Protein AF-A0A5E6MIR6-F1 (afdb_monomer)

Organism: NCBI:txid1041766

Foldseek 3Di:
DDPPDPDDPVRVVVQVVCLLLQNHPDFHQPPPPPPDSFGWDWADPPDLLQPTDTDGPVLLVVLQVVQLVVVLVVVVVVPDPDDSVVSSVVSSVVCSQLSSVVVLCVVVVNDPPDSDRDGSVRNVVSSVVSSVVSVVVVVLVCQLADQVNQLVLVCVQPNDVLSVFKGFPDADLVVLETEMEGNDPVSVVVVQPPPCVQVSCCVSSVGRHDGYHYDD

pLDDT: mean 76.17, std 13.49, range [32.66, 91.56]

Radius of gyration: 25.02 Å; Cα contacts (8 Å, |Δi|>4): 221; chains: 1; bounding box: 55×54×73 Å

Structure (mmCIF, N/CA/C/O backbone):
data_AF-A0A5E6MIR6-F1
#
_entry.id   AF-A0A5E6MIR6-F1
#
loop_
_atom_site.group_PDB
_atom_site.id
_atom_site.type_symbol
_atom_site.label_atom_id
_atom_site.label_alt_id
_atom_site.label_comp_id
_atom_site.label_asym_id
_atom_site.label_entity_id
_atom_site.label_seq_id
_atom_site.pdbx_PDB_ins_code
_atom_site.Cartn_x
_atom_site.Cartn_y
_atom_site.Cartn_z
_atom_site.occupancy
_atom_site.B_iso_or_equiv
_atom_site.auth_seq_id
_atom_site.auth_comp_id
_atom_site.auth_asym_id
_atom_site.auth_atom_id
_atom_site.pdbx_PDB_model_num
ATOM 1 N N . MET A 1 1 ? 6.945 -39.503 -2.922 1.00 32.66 1 MET A N 1
ATOM 2 C CA . MET A 1 1 ? 6.831 -38.994 -1.536 1.00 32.66 1 MET A CA 1
ATOM 3 C C . MET A 1 1 ? 6.722 -37.474 -1.568 1.00 32.66 1 MET A C 1
ATOM 5 O O . MET A 1 1 ? 7.707 -36.819 -1.873 1.00 32.66 1 MET A O 1
ATOM 9 N N . ARG A 1 2 ? 5.530 -36.904 -1.341 1.00 35.47 2 ARG A N 1
ATOM 10 C CA . ARG A 1 2 ? 5.342 -35.448 -1.201 1.00 35.47 2 ARG A CA 1
ATOM 11 C C . ARG A 1 2 ? 5.402 -35.112 0.290 1.00 35.47 2 ARG A C 1
ATOM 13 O O . ARG A 1 2 ? 4.547 -35.584 1.033 1.00 35.47 2 ARG A O 1
ATOM 20 N N . ARG A 1 3 ? 6.410 -34.348 0.726 1.00 36.19 3 ARG A N 1
ATOM 21 C CA . ARG A 1 3 ? 6.395 -33.709 2.050 1.00 36.19 3 ARG A CA 1
ATOM 22 C C . ARG A 1 3 ? 5.283 -32.663 2.031 1.00 36.19 3 ARG A C 1
ATOM 24 O O . ARG A 1 3 ? 5.346 -31.706 1.269 1.00 36.19 3 ARG A O 1
ATOM 31 N N . LEU A 1 4 ? 4.231 -32.905 2.804 1.00 41.47 4 LEU A N 1
ATOM 32 C CA . LEU A 1 4 ? 3.285 -31.872 3.201 1.00 41.47 4 LEU A CA 1
ATOM 33 C C . LEU A 1 4 ? 3.989 -31.065 4.293 1.00 41.47 4 LEU A C 1
ATOM 35 O O . LEU A 1 4 ? 4.034 -31.498 5.442 1.00 41.47 4 LEU A O 1
ATOM 39 N N . ASP A 1 5 ? 4.612 -29.953 3.907 1.00 48.66 5 ASP A N 1
ATOM 40 C CA . ASP A 1 5 ? 5.266 -29.046 4.848 1.00 48.66 5 ASP A CA 1
ATOM 41 C C . ASP A 1 5 ? 4.205 -28.411 5.760 1.00 48.66 5 ASP A C 1
ATOM 43 O O . ASP A 1 5 ? 3.411 -27.554 5.360 1.00 48.66 5 ASP A O 1
ATOM 47 N N . PHE A 1 6 ? 4.181 -28.865 7.012 1.00 48.06 6 PHE A N 1
ATOM 48 C CA . PHE A 1 6 ? 3.472 -28.220 8.108 1.00 48.06 6 PHE A CA 1
ATOM 49 C C . PHE A 1 6 ? 4.229 -26.946 8.494 1.00 48.06 6 PHE A C 1
ATOM 51 O O . PHE A 1 6 ? 5.030 -26.943 9.422 1.00 48.06 6 PHE A O 1
ATOM 58 N N . MET A 1 7 ? 3.984 -25.853 7.772 1.00 54.16 7 MET A N 1
ATOM 59 C CA . MET A 1 7 ? 4.455 -24.535 8.201 1.00 54.16 7 MET A CA 1
ATOM 60 C C . MET A 1 7 ? 3.664 -24.080 9.431 1.00 54.16 7 MET A C 1
ATOM 62 O O . MET A 1 7 ? 2.424 -24.144 9.448 1.00 54.16 7 MET A O 1
ATOM 66 N N . SER A 1 8 ? 4.384 -23.618 10.450 1.00 69.88 8 SER A N 1
ATOM 67 C CA . SER A 1 8 ? 3.813 -23.067 11.681 1.00 69.88 8 SER A CA 1
ATOM 68 C C . SER A 1 8 ? 2.979 -21.806 11.398 1.00 69.88 8 SER A C 1
ATOM 70 O O . SER A 1 8 ? 3.137 -21.149 10.367 1.00 69.88 8 SER A O 1
ATOM 72 N N . LEU A 1 9 ? 2.064 -21.443 12.307 1.00 62.06 9 LEU A N 1
ATOM 73 C CA . LEU A 1 9 ? 1.243 -20.227 12.164 1.00 62.06 9 LEU A CA 1
ATOM 74 C C . LEU A 1 9 ? 2.107 -18.965 12.009 1.00 62.06 9 LEU A C 1
ATOM 76 O O . LEU A 1 9 ? 1.807 -18.126 11.164 1.00 62.06 9 LEU A O 1
ATOM 80 N N . HIS A 1 10 ? 3.218 -18.876 12.744 1.00 60.47 10 HIS A N 1
ATOM 81 C CA . HIS A 1 10 ? 4.159 -17.763 12.626 1.00 60.47 10 HIS A CA 1
ATOM 82 C C . HIS A 1 10 ? 4.883 -17.726 11.280 1.00 60.47 10 HIS A C 1
ATOM 84 O O . HIS A 1 10 ? 5.060 -16.647 10.722 1.00 60.47 10 HIS A O 1
ATOM 90 N N . GLU A 1 11 ? 5.257 -18.875 10.720 1.00 65.69 11 GLU A N 1
ATOM 91 C CA . GLU A 1 11 ? 5.873 -18.926 9.391 1.00 65.69 11 GLU A CA 1
ATOM 92 C C . GLU A 1 11 ? 4.882 -18.549 8.292 1.00 65.69 11 GLU A C 1
ATOM 94 O O . GLU A 1 11 ? 5.254 -17.846 7.358 1.00 65.69 11 GLU A O 1
ATOM 99 N N . LYS A 1 12 ? 3.608 -18.935 8.428 1.00 68.12 12 LYS A N 1
ATOM 100 C CA . LYS A 1 12 ? 2.546 -18.510 7.506 1.00 68.12 12 LYS A CA 1
ATOM 101 C C . LYS A 1 12 ? 2.309 -17.005 7.581 1.00 68.12 12 LYS A C 1
ATOM 103 O O . LYS A 1 12 ? 2.187 -16.356 6.548 1.00 68.12 12 LYS A O 1
ATOM 108 N N . GLU A 1 13 ? 2.276 -16.426 8.779 1.00 64.62 13 GLU A N 1
ATOM 109 C CA . GLU A 1 13 ? 2.143 -14.974 8.948 1.00 64.62 13 GLU A CA 1
ATOM 110 C C . GLU A 1 13 ? 3.360 -14.213 8.412 1.00 64.62 13 GLU A C 1
ATOM 112 O O . GLU A 1 13 ? 3.207 -13.184 7.745 1.00 64.62 13 GLU A O 1
ATOM 117 N N . ALA A 1 14 ? 4.564 -14.730 8.660 1.00 62.72 14 ALA A N 1
ATOM 118 C CA . ALA A 1 14 ? 5.799 -14.183 8.121 1.00 62.72 14 ALA A CA 1
ATOM 119 C C . ALA A 1 14 ? 5.795 -14.254 6.591 1.00 62.72 14 ALA A C 1
ATOM 121 O O . ALA A 1 14 ? 6.065 -13.252 5.937 1.00 62.72 14 ALA A O 1
ATOM 122 N N . GLU A 1 15 ? 5.409 -15.386 6.002 1.00 66.50 15 GLU A N 1
ATOM 123 C CA . GLU A 1 15 ? 5.305 -15.553 4.554 1.00 66.50 15 GLU A CA 1
ATOM 124 C C . GLU A 1 15 ? 4.272 -14.601 3.944 1.00 66.50 15 GLU A C 1
ATOM 126 O O . GLU A 1 15 ? 4.569 -13.948 2.947 1.00 66.50 15 GLU A O 1
ATOM 131 N N . VAL A 1 16 ? 3.093 -14.450 4.557 1.00 67.31 16 VAL A N 1
ATOM 132 C CA . VAL A 1 16 ? 2.071 -13.479 4.130 1.00 67.31 16 VAL A CA 1
ATOM 133 C C . VAL A 1 16 ? 2.615 -12.051 4.188 1.00 67.31 16 VAL A C 1
ATOM 135 O O . VAL A 1 16 ? 2.356 -11.263 3.280 1.00 67.31 16 VAL A O 1
ATOM 138 N N . THR A 1 17 ? 3.409 -11.729 5.209 1.00 65.25 17 THR A N 1
ATOM 139 C CA . THR A 1 17 ? 4.046 -10.416 5.365 1.00 65.25 17 THR A CA 1
ATOM 140 C C . THR A 1 17 ? 5.143 -10.206 4.318 1.00 65.25 17 THR A C 1
ATOM 142 O O . THR A 1 17 ? 5.145 -9.210 3.607 1.00 65.25 17 THR A O 1
ATOM 145 N N . PHE A 1 18 ? 6.051 -11.159 4.118 1.00 65.31 18 PHE A N 1
ATOM 146 C CA . PHE A 1 18 ? 7.067 -11.064 3.067 1.00 65.31 18 PHE A CA 1
ATOM 147 C C . PHE A 1 18 ? 6.440 -11.007 1.675 1.00 65.31 18 PHE A C 1
ATOM 149 O O . PHE A 1 18 ? 6.924 -10.288 0.802 1.00 65.31 18 PHE A O 1
ATOM 156 N N . ARG A 1 19 ? 5.331 -11.718 1.472 1.00 64.50 19 ARG A N 1
ATOM 157 C CA . ARG A 1 19 ? 4.535 -11.667 0.253 1.00 64.50 19 ARG A CA 1
ATOM 158 C C . ARG A 1 19 ? 3.941 -10.269 0.068 1.00 64.50 19 ARG A C 1
ATOM 160 O O . ARG A 1 19 ? 4.244 -9.635 -0.936 1.00 64.50 19 ARG A O 1
ATOM 167 N N . SER A 1 20 ? 3.207 -9.725 1.035 1.00 62.38 20 SER A N 1
ATOM 168 C CA . SER A 1 20 ? 2.633 -8.372 0.930 1.00 62.38 20 SER A CA 1
ATOM 169 C C . SER A 1 20 ? 3.691 -7.280 0.695 1.00 62.38 20 SER A C 1
ATOM 171 O O . SER A 1 20 ? 3.408 -6.270 0.053 1.00 62.38 20 SER A O 1
ATOM 173 N N . LEU A 1 21 ? 4.932 -7.513 1.133 1.00 62.25 21 LEU A N 1
ATOM 174 C CA . LEU A 1 21 ? 6.080 -6.627 0.922 1.00 62.25 21 LEU A CA 1
ATOM 175 C C . LEU A 1 21 ? 6.843 -6.849 -0.386 1.00 62.25 21 LEU A C 1
ATOM 177 O O . LEU A 1 21 ? 7.767 -6.099 -0.696 1.00 62.25 21 LEU A O 1
ATOM 181 N N . GLY A 1 22 ? 6.481 -7.849 -1.182 1.00 59.78 22 GLY A N 1
ATOM 182 C CA . GLY A 1 22 ? 7.182 -8.153 -2.426 1.00 59.78 22 GLY A CA 1
ATOM 183 C C . GLY A 1 22 ? 8.502 -8.906 -2.277 1.00 59.78 22 GLY A C 1
ATOM 184 O O . GLY A 1 22 ? 9.248 -9.020 -3.244 1.00 59.78 22 GLY A O 1
ATOM 185 N N . LEU A 1 23 ? 8.784 -9.417 -1.080 1.00 63.78 23 LEU A N 1
ATOM 186 C CA . LEU A 1 23 ? 10.022 -10.100 -0.698 1.00 63.78 23 LEU A CA 1
ATOM 187 C C . LEU A 1 23 ? 9.893 -11.635 -0.719 1.00 63.78 23 LEU A C 1
ATOM 189 O O . LEU A 1 23 ? 10.874 -12.345 -0.511 1.00 63.78 23 LEU A O 1
ATOM 193 N N . GLY A 1 24 ? 8.689 -12.163 -0.954 1.00 56.94 24 GLY A N 1
ATOM 194 C CA . GLY A 1 24 ? 8.429 -13.602 -1.014 1.00 56.94 24 GLY A CA 1
ATOM 195 C C . GLY A 1 24 ? 8.942 -14.277 -2.295 1.00 56.94 24 GLY A C 1
ATOM 196 O O . GLY A 1 24 ? 9.012 -13.669 -3.363 1.00 56.94 24 GLY A O 1
ATOM 197 N N . LYS A 1 25 ? 9.252 -15.579 -2.206 1.00 48.72 25 LYS A N 1
ATOM 198 C CA . LYS A 1 25 ? 9.668 -16.416 -3.353 1.00 48.72 25 LYS A CA 1
ATOM 199 C C . LYS A 1 25 ? 8.513 -16.780 -4.305 1.00 48.72 25 LYS A C 1
ATOM 201 O O . LYS A 1 25 ? 8.767 -17.163 -5.443 1.00 48.72 25 LYS A O 1
ATOM 206 N N . ALA A 1 26 ? 7.260 -16.662 -3.860 1.00 46.03 26 ALA A N 1
ATOM 207 C CA . ALA A 1 26 ? 6.069 -17.057 -4.614 1.00 46.03 26 ALA A CA 1
ATOM 208 C C . ALA A 1 26 ? 5.598 -15.975 -5.611 1.00 46.03 26 ALA A C 1
ATOM 210 O O . ALA A 1 26 ? 5.776 -14.783 -5.347 1.00 46.03 26 ALA A O 1
ATOM 211 N N . PRO A 1 27 ? 4.931 -16.352 -6.726 1.00 49.06 27 PRO A N 1
ATOM 212 C CA . PRO A 1 27 ? 4.296 -15.390 -7.616 1.00 49.06 27 PRO A CA 1
ATOM 213 C C . PRO A 1 27 ? 3.259 -14.591 -6.830 1.00 49.06 27 PRO A C 1
ATOM 215 O O . PRO A 1 27 ? 2.335 -15.123 -6.201 1.00 49.06 27 PRO A O 1
ATOM 218 N N . LEU A 1 28 ? 3.464 -13.287 -6.828 1.00 50.31 28 LEU A N 1
ATOM 219 C CA . LEU A 1 28 ? 2.660 -12.354 -6.079 1.00 50.31 28 LEU A CA 1
ATOM 220 C C . LEU A 1 28 ? 1.451 -11.938 -6.900 1.00 50.31 28 LEU A C 1
ATOM 222 O O . LEU A 1 28 ? 1.575 -11.523 -8.048 1.00 50.31 28 LEU A O 1
ATOM 226 N N . ARG A 1 29 ? 0.270 -12.111 -6.310 1.00 51.69 29 ARG A N 1
ATOM 227 C CA . ARG A 1 29 ? -0.947 -11.458 -6.779 1.00 51.69 29 ARG A CA 1
ATOM 228 C C . ARG A 1 29 ? -0.979 -10.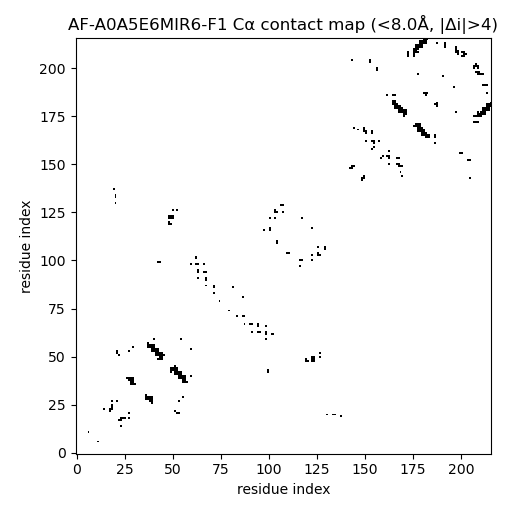104 -6.080 1.00 51.69 29 ARG A C 1
ATOM 230 O O . ARG A 1 29 ? -0.746 -10.039 -4.875 1.00 51.69 29 ARG A O 1
ATOM 237 N N . LEU A 1 30 ? -1.165 -9.033 -6.842 1.00 53.34 30 LEU A N 1
ATOM 238 C CA . LEU A 1 30 ? -1.356 -7.705 -6.272 1.00 53.34 30 LEU A CA 1
ATOM 239 C C . LEU A 1 30 ? -2.785 -7.655 -5.724 1.00 53.34 30 LEU A C 1
ATOM 241 O O . LEU A 1 30 ? -3.732 -7.446 -6.472 1.00 53.34 30 LEU A O 1
ATOM 245 N N . ASP A 1 31 ? -2.942 -7.900 -4.423 1.00 47.50 31 ASP A N 1
ATOM 246 C CA . ASP A 1 31 ? -4.259 -7.938 -3.764 1.00 47.50 31 ASP A CA 1
ATOM 247 C C . ASP A 1 31 ? -4.917 -6.543 -3.645 1.00 47.50 31 ASP A C 1
ATOM 249 O O . ASP A 1 31 ? -6.090 -6.429 -3.285 1.00 47.50 31 ASP A O 1
ATOM 253 N N . ASP A 1 32 ? -4.177 -5.474 -3.961 1.00 46.34 32 ASP A N 1
ATOM 254 C CA . ASP A 1 32 ? -4.599 -4.084 -3.752 1.00 46.34 32 ASP A CA 1
ATOM 255 C C . ASP A 1 32 ? -5.461 -3.484 -4.868 1.00 46.34 32 ASP A C 1
ATOM 257 O O . ASP A 1 32 ? -6.132 -2.475 -4.646 1.00 46.34 32 ASP A O 1
ATOM 261 N N . GLU A 1 33 ? -5.534 -4.109 -6.042 1.00 45.16 33 GLU A N 1
ATOM 262 C CA . GLU A 1 33 ? -6.400 -3.636 -7.120 1.00 45.16 33 GLU A CA 1
ATOM 263 C C . GLU A 1 33 ? -7.647 -4.515 -7.206 1.00 45.16 33 GLU A C 1
ATOM 265 O O . GLU A 1 33 ? -7.724 -5.475 -7.970 1.00 45.16 33 GLU A O 1
ATOM 270 N N . ARG A 1 34 ? -8.671 -4.152 -6.420 1.00 41.81 34 ARG A N 1
ATOM 271 C CA . ARG A 1 34 ? -9.999 -4.803 -6.321 1.00 41.81 34 ARG A CA 1
ATOM 272 C C . ARG A 1 34 ? -10.791 -4.942 -7.640 1.00 41.81 34 ARG A C 1
ATOM 274 O O . ARG A 1 34 ? -11.991 -5.200 -7.600 1.00 41.81 34 ARG A O 1
ATOM 281 N N . ARG A 1 35 ? -10.174 -4.778 -8.811 1.00 42.25 35 ARG A N 1
ATOM 282 C CA . ARG A 1 35 ? -10.804 -5.029 -10.114 1.00 42.25 35 ARG A CA 1
ATOM 283 C C . ARG A 1 35 ? -10.003 -5.925 -11.055 1.00 42.25 35 ARG A C 1
ATOM 285 O O . ARG A 1 35 ? -10.592 -6.401 -12.016 1.00 42.25 35 ARG A O 1
ATOM 292 N N . HIS A 1 36 ? -8.726 -6.204 -10.795 1.00 43.12 36 HIS A N 1
ATOM 293 C CA . HIS A 1 36 ? -7.910 -6.989 -11.720 1.00 43.12 36 HIS A CA 1
ATOM 294 C C . HIS A 1 36 ? -7.014 -7.928 -10.914 1.00 43.12 36 HIS A C 1
ATOM 296 O O . HIS A 1 36 ? -6.096 -7.494 -10.229 1.00 43.12 36 HIS A O 1
ATOM 302 N N . GLN A 1 37 ? -7.285 -9.235 -10.992 1.00 52.50 37 GLN A N 1
ATOM 303 C CA . GLN A 1 37 ? -6.337 -10.271 -10.575 1.00 52.50 37 GLN A CA 1
ATOM 304 C C . GL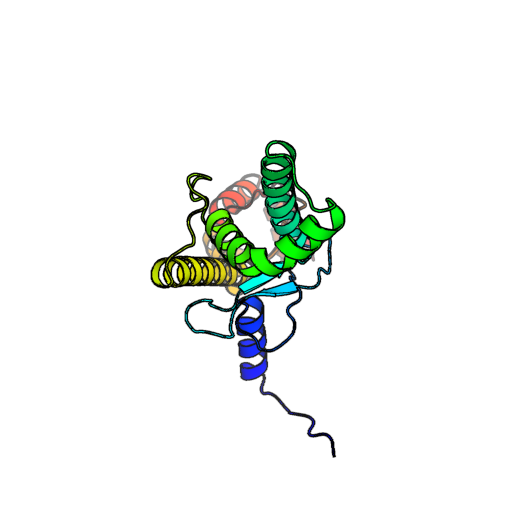N A 1 37 ? -5.152 -10.256 -11.543 1.00 52.50 37 GLN A C 1
ATOM 306 O O . GLN A 1 37 ? -5.017 -11.110 -12.420 1.00 52.50 37 GLN A O 1
ATOM 311 N N . GLU A 1 38 ? -4.328 -9.225 -11.447 1.00 56.12 38 GLU A N 1
ATOM 312 C CA . GLU A 1 38 ? -3.252 -9.019 -12.387 1.00 56.12 38 GLU A CA 1
ATOM 313 C C . GLU A 1 38 ? -2.060 -9.906 -12.026 1.00 56.12 38 GLU A C 1
ATOM 315 O O . GLU A 1 38 ? -1.655 -10.011 -10.863 1.00 56.12 38 GLU A O 1
ATOM 320 N N . LYS A 1 39 ? -1.486 -10.578 -13.029 1.00 64.94 39 LYS A N 1
ATOM 321 C CA . LYS A 1 39 ? -0.227 -11.304 -12.842 1.00 64.94 39 LYS A CA 1
ATOM 322 C C . LYS A 1 39 ? 0.878 -10.268 -12.627 1.00 64.94 39 LYS A C 1
ATOM 324 O O . LYS A 1 39 ? 1.087 -9.422 -13.493 1.00 64.94 39 LYS A O 1
ATOM 329 N N . ALA A 1 40 ? 1.583 -10.336 -11.500 1.00 70.38 40 ALA A N 1
ATOM 330 C CA . ALA A 1 40 ? 2.757 -9.501 -11.288 1.00 70.38 40 ALA A CA 1
ATOM 331 C C . ALA A 1 40 ? 3.941 -10.009 -12.126 1.00 70.38 40 ALA A C 1
ATOM 333 O O . ALA A 1 40 ? 4.185 -11.215 -12.218 1.00 70.38 40 ALA A O 1
ATOM 334 N N . VAL A 1 41 ? 4.690 -9.078 -12.707 1.00 76.06 41 VAL A N 1
ATOM 335 C CA . VAL A 1 41 ? 5.986 -9.300 -13.347 1.00 76.06 41 VAL A CA 1
ATOM 336 C C . VAL A 1 41 ? 7.072 -9.005 -12.316 1.00 76.06 41 VAL A C 1
ATOM 338 O O . VAL A 1 41 ? 7.038 -7.967 -11.653 1.00 76.06 41 VAL A O 1
ATOM 341 N N . ALA A 1 42 ? 8.022 -9.928 -12.167 1.00 78.44 42 ALA A N 1
ATOM 342 C CA . ALA A 1 42 ? 9.231 -9.702 -11.386 1.00 78.44 42 ALA A CA 1
ATOM 343 C C . ALA A 1 42 ? 10.316 -9.116 -12.290 1.00 78.44 42 ALA A C 1
ATOM 345 O O . ALA A 1 42 ? 10.598 -9.676 -13.347 1.00 78.44 42 ALA A O 1
ATOM 346 N N . LEU A 1 43 ? 10.909 -8.003 -11.867 1.00 79.31 43 LEU A N 1
ATOM 347 C CA . LEU A 1 43 ? 12.044 -7.376 -12.539 1.00 79.31 43 LEU A CA 1
ATOM 348 C C . LEU A 1 43 ? 13.219 -7.311 -11.563 1.00 79.31 43 LEU A C 1
ATOM 350 O O . LEU A 1 43 ? 13.023 -7.030 -10.379 1.00 79.31 43 LEU A O 1
ATOM 354 N N . GLY A 1 44 ? 14.431 -7.549 -12.061 1.00 79.69 44 GLY A N 1
ATOM 355 C CA . GLY A 1 44 ? 15.634 -7.584 -11.231 1.00 79.69 44 GLY A CA 1
ATOM 356 C C . GLY A 1 44 ? 15.684 -8.784 -10.276 1.00 79.69 44 GLY A C 1
ATOM 357 O O . GLY A 1 44 ? 14.893 -9.723 -10.356 1.00 79.69 44 GLY A O 1
ATOM 358 N N . GLY A 1 45 ? 16.638 -8.746 -9.351 1.00 76.00 45 GL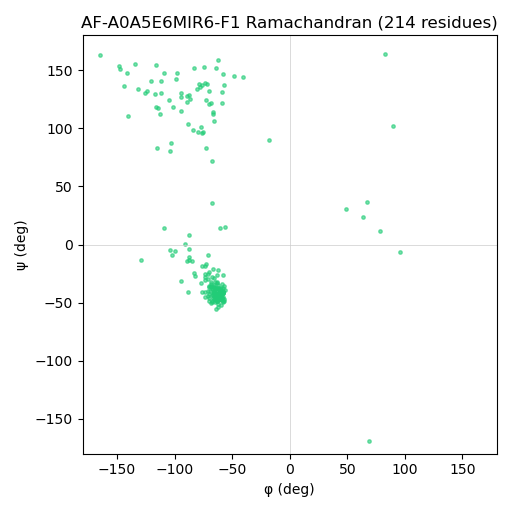Y A N 1
ATOM 359 C CA . GLY A 1 45 ? 16.924 -9.802 -8.380 1.00 76.00 45 GLY A CA 1
ATOM 360 C C . GLY A 1 45 ? 18.031 -10.767 -8.802 1.00 76.00 45 GLY A C 1
ATOM 361 O O . GLY A 1 45 ? 18.436 -11.592 -7.990 1.00 76.00 45 GLY A O 1
ATOM 362 N N . GLU A 1 46 ? 18.528 -10.657 -10.034 1.00 75.50 46 GLU A N 1
ATOM 363 C CA . GLU A 1 46 ? 19.669 -11.437 -10.535 1.00 75.50 46 GLU A CA 1
ATOM 364 C C . GLU A 1 46 ? 21.003 -10.887 -10.013 1.00 75.50 46 GLU A C 1
ATOM 366 O O . GLU A 1 46 ? 21.933 -11.644 -9.751 1.00 75.50 46 GLU A O 1
ATOM 371 N N . THR A 1 47 ? 21.084 -9.568 -9.815 1.00 75.88 47 THR A N 1
ATOM 372 C CA . THR A 1 47 ? 22.277 -8.872 -9.321 1.00 75.88 47 THR A CA 1
ATOM 373 C C . THR A 1 47 ? 21.914 -7.873 -8.225 1.00 75.88 47 THR A C 1
ATOM 375 O O . THR A 1 47 ? 20.792 -7.368 -8.163 1.00 75.88 47 THR A O 1
ATOM 378 N N . ALA A 1 48 ? 22.877 -7.552 -7.355 1.00 73.31 48 ALA A N 1
ATOM 379 C CA . ALA A 1 48 ? 22.684 -6.583 -6.270 1.00 73.31 48 ALA A CA 1
ATOM 380 C C . ALA A 1 48 ? 22.367 -5.159 -6.774 1.00 73.31 48 ALA A C 1
ATOM 382 O O . ALA A 1 48 ? 21.776 -4.362 -6.048 1.00 73.31 48 ALA A O 1
ATOM 383 N N . GLU A 1 49 ? 22.736 -4.846 -8.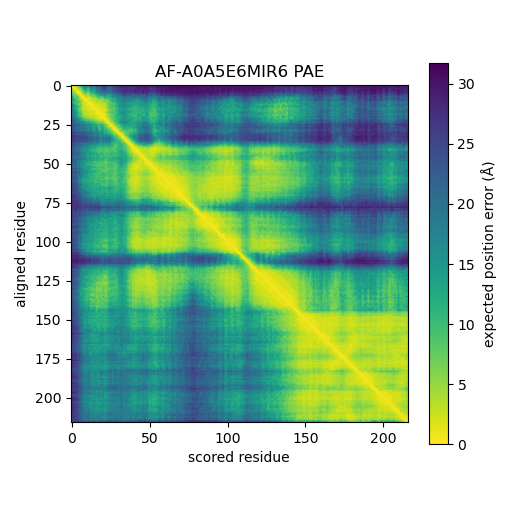019 1.00 78.25 49 GLU A N 1
ATOM 384 C CA . GLU A 1 49 ? 22.486 -3.549 -8.654 1.00 78.25 49 GLU A CA 1
ATOM 385 C C . GLU A 1 49 ? 21.022 -3.341 -9.051 1.00 78.25 49 GLU A C 1
ATOM 387 O O . GLU A 1 49 ? 20.541 -2.207 -9.086 1.00 78.25 49 GLU A O 1
ATOM 392 N N . PHE A 1 50 ? 20.303 -4.430 -9.329 1.00 80.25 50 PHE A N 1
ATOM 393 C CA . PHE A 1 50 ? 18.884 -4.415 -9.665 1.00 80.25 50 PHE A CA 1
ATOM 394 C C . PHE A 1 50 ? 18.103 -5.154 -8.577 1.00 80.25 50 PHE A C 1
ATOM 396 O O . PHE A 1 50 ? 17.812 -6.340 -8.741 1.00 80.25 50 PHE A O 1
ATOM 403 N N . PRO A 1 51 ? 17.757 -4.493 -7.458 1.00 81.00 51 PRO A N 1
ATOM 404 C CA . PRO A 1 51 ? 16.856 -5.066 -6.467 1.00 81.00 51 PRO A CA 1
ATOM 405 C C . PRO A 1 51 ? 15.591 -5.658 -7.098 1.00 81.00 51 PRO A C 1
ATOM 407 O O . PRO A 1 51 ? 15.063 -5.147 -8.080 1.00 81.00 51 PRO A O 1
ATOM 410 N N . ARG A 1 52 ? 15.079 -6.750 -6.530 1.00 81.25 52 ARG A N 1
ATOM 411 C CA . ARG A 1 52 ? 13.873 -7.387 -7.064 1.00 81.25 52 ARG A CA 1
ATOM 412 C C . ARG A 1 52 ? 12.652 -6.506 -6.811 1.00 81.25 52 ARG A C 1
ATOM 414 O O . ARG A 1 52 ? 12.301 -6.257 -5.661 1.00 81.25 52 ARG A O 1
ATOM 421 N N . ILE A 1 53 ? 11.963 -6.107 -7.874 1.00 78.69 53 ILE A N 1
ATOM 422 C CA . ILE A 1 53 ? 10.686 -5.391 -7.803 1.00 78.69 53 ILE A CA 1
ATOM 423 C C . ILE A 1 53 ? 9.568 -6.219 -8.424 1.00 78.69 53 ILE A C 1
ATOM 425 O O . ILE A 1 53 ? 9.795 -7.066 -9.289 1.00 78.69 53 ILE A O 1
ATOM 429 N N . LEU A 1 54 ? 8.344 -5.958 -7.975 1.00 76.62 54 LEU A N 1
ATOM 430 C CA . LEU A 1 54 ? 7.140 -6.582 -8.503 1.00 76.62 54 LEU A CA 1
ATOM 431 C C . LEU A 1 54 ? 6.180 -5.503 -8.960 1.00 76.62 54 LEU A C 1
ATOM 433 O O . LEU A 1 54 ? 5.917 -4.545 -8.233 1.00 76.62 54 LEU A O 1
ATOM 437 N N . ILE A 1 55 ? 5.660 -5.675 -10.166 1.00 77.25 55 ILE A N 1
ATOM 438 C CA . ILE A 1 55 ? 4.783 -4.703 -10.803 1.00 77.25 55 ILE A CA 1
ATOM 439 C C . ILE A 1 55 ? 3.670 -5.413 -11.570 1.00 77.25 55 ILE A C 1
ATOM 441 O O . ILE A 1 55 ? 3.873 -6.503 -12.097 1.00 77.25 55 ILE A O 1
ATOM 445 N N . GLY A 1 56 ? 2.490 -4.801 -11.630 1.00 77.94 56 GLY A N 1
ATOM 446 C CA . GLY A 1 56 ? 1.386 -5.274 -12.460 1.00 77.94 56 GLY A CA 1
ATOM 447 C C . GLY A 1 56 ? 1.788 -5.364 -13.932 1.00 77.94 56 GLY A C 1
ATOM 448 O O . GLY A 1 56 ? 2.480 -4.478 -14.443 1.00 77.94 56 GLY A O 1
ATOM 449 N N . ARG A 1 57 ? 1.388 -6.440 -14.618 1.00 79.56 57 ARG A N 1
ATOM 450 C CA . ARG A 1 57 ? 1.777 -6.682 -16.013 1.00 79.56 57 ARG A CA 1
ATOM 451 C C . ARG A 1 57 ? 1.364 -5.551 -16.958 1.00 79.56 57 ARG A C 1
ATOM 453 O O . ARG A 1 57 ? 2.198 -5.112 -17.735 1.00 79.56 57 ARG A O 1
ATOM 460 N N . SER A 1 58 ? 0.142 -5.043 -16.866 1.00 81.25 58 SER A N 1
ATOM 461 C CA . SER A 1 58 ? -0.365 -3.954 -17.712 1.00 81.25 58 SER A CA 1
ATOM 462 C C . SER A 1 58 ? 0.386 -2.663 -17.432 1.00 81.25 58 SER A C 1
ATOM 464 O O . SER A 1 58 ? 0.685 -1.914 -18.355 1.00 81.25 58 SER A O 1
ATOM 466 N N . ARG A 1 59 ? 0.751 -2.399 -16.169 1.00 81.25 59 ARG A N 1
ATOM 467 C CA . ARG A 1 59 ? 1.583 -1.235 -15.833 1.00 81.25 59 ARG A CA 1
ATOM 468 C C . ARG A 1 59 ? 2.984 -1.364 -16.430 1.00 81.25 59 ARG A C 1
ATOM 470 O O . ARG A 1 59 ? 3.508 -0.380 -16.944 1.00 81.25 59 ARG A O 1
ATOM 477 N N . TYR A 1 60 ? 3.576 -2.555 -16.371 1.00 84.25 60 TYR A N 1
ATOM 478 C CA . TYR A 1 60 ? 4.863 -2.836 -17.002 1.00 84.25 60 TYR A CA 1
ATOM 479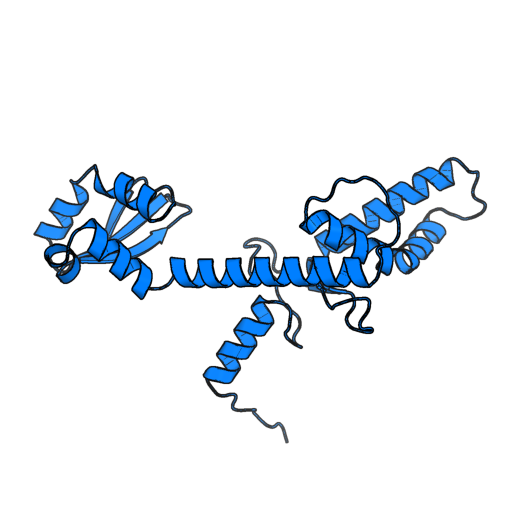 C C . TYR A 1 60 ? 4.802 -2.682 -18.527 1.00 84.25 60 TYR A C 1
ATOM 481 O O . TYR A 1 60 ? 5.608 -1.943 -19.087 1.00 84.25 60 TYR A O 1
ATOM 489 N N . GLU A 1 61 ? 3.829 -3.320 -19.181 1.00 85.81 61 GLU A N 1
ATOM 490 C CA . GLU A 1 61 ? 3.631 -3.252 -20.634 1.00 85.81 61 GLU A CA 1
ATOM 491 C C . GLU A 1 61 ? 3.385 -1.809 -21.087 1.00 85.81 61 GLU A C 1
ATOM 493 O O . GLU A 1 61 ? 4.047 -1.348 -22.010 1.00 85.81 61 GLU A O 1
ATOM 498 N N . LYS A 1 62 ? 2.561 -1.043 -20.360 1.00 87.62 62 LYS A N 1
ATOM 499 C CA . LYS A 1 62 ? 2.323 0.377 -20.644 1.00 87.62 62 LYS A CA 1
ATOM 500 C C . LYS A 1 62 ? 3.608 1.210 -20.627 1.00 87.62 62 LYS A C 1
ATOM 502 O O . LYS A 1 62 ? 3.848 1.979 -21.550 1.00 87.62 62 LYS A O 1
ATOM 507 N N . ILE A 1 63 ? 4.440 1.063 -19.593 1.00 86.19 63 ILE A N 1
ATOM 508 C CA . ILE A 1 63 ? 5.712 1.803 -19.490 1.00 86.19 63 ILE A CA 1
ATOM 509 C C . ILE A 1 63 ? 6.658 1.398 -20.623 1.00 86.19 63 ILE A C 1
ATOM 511 O O . ILE A 1 63 ? 7.313 2.246 -21.224 1.00 86.19 63 ILE A O 1
ATOM 515 N N . LEU A 1 64 ? 6.725 0.103 -20.924 1.00 85.56 64 LEU A N 1
ATOM 516 C CA . LEU A 1 64 ? 7.588 -0.423 -21.971 1.00 85.56 64 LEU A CA 1
ATOM 517 C C . LEU A 1 64 ? 7.167 0.085 -23.354 1.00 85.56 64 LEU A C 1
ATOM 519 O O . LEU A 1 64 ? 8.016 0.524 -24.126 1.00 85.56 64 LEU A O 1
ATOM 523 N N . ASP A 1 65 ? 5.869 0.091 -23.642 1.00 87.25 65 ASP A N 1
ATOM 524 C CA . ASP A 1 65 ? 5.325 0.579 -24.906 1.00 87.25 65 ASP A CA 1
ATOM 525 C C . ASP A 1 65 ? 5.487 2.104 -25.042 1.00 87.25 65 ASP A C 1
ATOM 527 O O . ASP A 1 65 ? 5.806 2.585 -26.128 1.00 87.25 65 ASP A O 1
ATOM 531 N N . GLU A 1 66 ? 5.371 2.876 -23.955 1.00 87.62 66 GLU A N 1
ATOM 532 C CA . GLU A 1 66 ? 5.695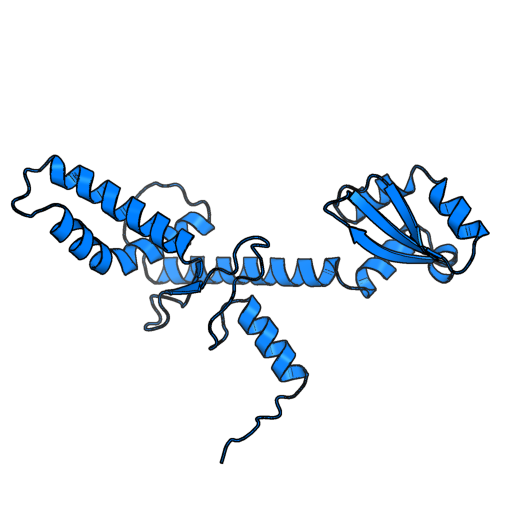 4.313 -23.938 1.00 87.62 66 GLU A CA 1
ATOM 533 C C . GLU A 1 66 ? 7.178 4.569 -24.287 1.00 87.62 66 GLU A C 1
ATOM 535 O O . GLU A 1 66 ? 7.489 5.432 -25.119 1.00 87.62 66 GLU A O 1
ATOM 540 N N . LEU A 1 67 ? 8.103 3.786 -23.717 1.00 85.56 67 LEU A N 1
ATOM 541 C CA . LEU A 1 67 ? 9.538 3.881 -24.020 1.00 85.56 67 LEU A CA 1
ATOM 542 C C . LEU A 1 67 ? 9.842 3.489 -25.474 1.00 85.56 67 LEU A C 1
ATOM 544 O O . LEU A 1 67 ? 10.575 4.194 -26.166 1.00 85.56 67 LEU A O 1
ATOM 548 N N . ILE A 1 68 ? 9.247 2.401 -25.967 1.00 85.69 68 ILE A N 1
ATOM 549 C CA . ILE A 1 68 ? 9.420 1.960 -27.357 1.00 85.69 68 ILE A CA 1
ATOM 550 C C . ILE A 1 68 ? 8.858 3.011 -28.318 1.00 85.69 68 ILE A C 1
ATOM 552 O O . ILE A 1 68 ? 9.555 3.419 -29.240 1.00 85.69 68 ILE A O 1
ATOM 556 N N . THR A 1 69 ? 7.640 3.502 -28.081 1.00 85.88 69 THR A N 1
ATOM 557 C CA . THR A 1 69 ? 6.974 4.482 -28.955 1.00 85.88 69 THR A CA 1
ATOM 558 C C . THR A 1 69 ? 7.742 5.799 -29.007 1.00 85.88 69 THR A C 1
ATOM 560 O O . THR A 1 69 ? 7.937 6.361 -30.084 1.00 85.88 69 THR A O 1
ATOM 563 N N . SER A 1 70 ? 8.208 6.299 -27.858 1.00 83.75 70 SER A N 1
ATOM 564 C CA . SER A 1 70 ? 9.022 7.519 -27.819 1.00 83.75 70 SER A CA 1
ATOM 565 C C . SER A 1 70 ? 10.323 7.352 -28.605 1.00 83.75 70 SER A C 1
ATOM 567 O O . SER A 1 70 ? 10.697 8.251 -29.360 1.00 83.75 70 SER A O 1
ATOM 569 N N . ARG A 1 71 ? 10.969 6.181 -28.523 1.00 82.69 71 ARG A N 1
ATOM 570 C CA . ARG A 1 71 ? 12.182 5.908 -29.294 1.00 82.69 71 ARG A CA 1
ATOM 571 C C . ARG A 1 71 ? 11.918 5.726 -30.785 1.00 82.69 71 ARG A C 1
ATOM 573 O O . ARG A 1 71 ? 12.662 6.283 -31.590 1.00 82.69 71 ARG A O 1
ATOM 580 N N . LEU A 1 72 ? 10.880 4.980 -31.157 1.00 82.19 72 LEU A N 1
ATOM 581 C CA . LEU A 1 72 ? 10.490 4.784 -32.554 1.00 82.19 72 LEU A CA 1
ATOM 582 C C . LEU A 1 72 ? 10.208 6.127 -33.229 1.00 82.19 72 LEU A C 1
ATOM 584 O O . LEU A 1 72 ? 10.710 6.354 -34.322 1.00 82.19 72 LEU A O 1
ATOM 588 N N . ARG A 1 73 ? 9.536 7.063 -32.543 1.00 82.69 73 ARG A N 1
ATOM 589 C CA . ARG A 1 73 ? 9.325 8.433 -33.048 1.00 82.69 73 ARG A CA 1
ATOM 590 C C . ARG A 1 73 ? 10.631 9.172 -33.350 1.00 82.69 73 ARG A C 1
ATOM 592 O O . ARG A 1 73 ? 10.691 9.907 -34.335 1.00 82.69 73 ARG A O 1
ATOM 599 N N . CYS A 1 74 ? 11.672 8.986 -32.536 1.00 76.56 74 CYS A N 1
ATOM 600 C CA . CYS A 1 74 ? 12.992 9.554 -32.821 1.00 76.56 74 CYS A CA 1
ATOM 601 C C . CYS A 1 74 ? 13.628 8.906 -34.061 1.00 76.56 74 CYS A C 1
ATOM 603 O O . CYS A 1 74 ? 14.101 9.623 -34.934 1.00 76.56 74 CYS A O 1
ATOM 605 N N . PHE A 1 75 ? 13.554 7.578 -34.202 1.00 71.50 75 PHE A N 1
ATOM 606 C CA . PHE A 1 75 ? 14.107 6.871 -35.367 1.00 71.50 75 PHE A CA 1
ATOM 607 C C . PHE A 1 75 ? 13.321 7.089 -36.663 1.00 71.50 75 PHE A C 1
ATOM 609 O O . PHE A 1 75 ? 13.910 7.101 -37.731 1.00 71.50 75 PHE A O 1
ATOM 616 N N . THR A 1 76 ? 12.008 7.320 -36.617 1.00 66.31 76 THR A N 1
ATOM 617 C CA . THR A 1 76 ? 11.243 7.668 -37.828 1.00 66.31 76 THR A CA 1
ATOM 618 C C . THR A 1 76 ? 11.639 9.028 -38.407 1.00 66.31 76 THR A C 1
ATOM 620 O O . THR A 1 76 ? 11.401 9.281 -39.583 1.00 66.31 76 THR A O 1
ATOM 623 N N . ARG A 1 77 ? 12.256 9.906 -37.601 1.00 66.12 77 ARG A N 1
ATOM 624 C CA . ARG A 1 77 ? 12.820 11.184 -38.069 1.00 66.12 77 ARG A CA 1
ATOM 625 C C . ARG A 1 77 ? 14.209 11.012 -38.688 1.00 66.12 77 ARG A C 1
ATOM 627 O O . ARG A 1 77 ? 14.589 11.794 -39.550 1.00 66.12 77 ARG A O 1
ATOM 634 N N . GLU A 1 78 ? 14.938 9.983 -38.270 1.00 67.38 78 GLU A N 1
ATOM 635 C CA . GLU A 1 78 ? 16.268 9.613 -38.754 1.00 67.38 78 GLU A CA 1
ATOM 636 C C . GLU A 1 78 ? 16.134 8.392 -39.675 1.00 67.38 78 GLU A C 1
ATOM 638 O O . GLU A 1 78 ? 16.310 7.271 -39.215 1.00 67.38 78 GLU A O 1
ATOM 643 N N . ALA A 1 79 ? 15.750 8.600 -40.942 1.00 61.75 79 ALA A N 1
ATOM 644 C CA . ALA A 1 79 ? 15.503 7.574 -41.973 1.00 61.75 79 ALA A CA 1
ATOM 645 C C . ALA A 1 79 ? 16.121 6.182 -41.679 1.00 61.75 79 ALA A C 1
ATOM 647 O O . ALA A 1 79 ? 17.268 5.894 -42.025 1.00 61.75 79 ALA A O 1
ATOM 648 N N . SER A 1 80 ? 15.348 5.324 -41.005 1.00 70.50 80 SER A N 1
ATOM 649 C CA . SER A 1 80 ? 15.803 4.006 -40.559 1.00 70.50 80 SER A CA 1
ATOM 650 C C . SER A 1 80 ? 15.791 2.997 -41.707 1.00 70.50 80 SER A C 1
ATOM 652 O O . SER A 1 80 ? 14.820 2.900 -42.452 1.00 70.50 80 SER A O 1
ATOM 654 N N . VAL A 1 81 ? 16.840 2.174 -41.785 1.00 79.31 81 VAL A N 1
ATOM 655 C CA . VAL A 1 81 ? 16.954 1.041 -42.725 1.00 79.31 81 VAL A CA 1
ATOM 656 C C . VAL A 1 81 ? 16.102 -0.162 -42.282 1.00 79.31 81 VAL A C 1
ATOM 658 O O . VAL A 1 81 ? 15.800 -1.047 -43.079 1.00 79.31 81 VAL A O 1
ATOM 661 N N . PHE A 1 82 ? 15.695 -0.208 -41.010 1.00 80.06 82 PHE A N 1
ATOM 662 C CA . PHE A 1 82 ? 14.972 -1.341 -40.431 1.00 80.06 82 PHE A CA 1
ATOM 663 C C . PHE A 1 82 ? 13.455 -1.111 -40.367 1.00 80.06 82 PHE A C 1
ATOM 665 O O . PHE A 1 82 ? 13.034 -0.003 -40.013 1.00 80.06 82 PHE A O 1
ATOM 672 N N . PRO A 1 83 ? 12.638 -2.160 -40.610 1.00 83.56 83 PRO A N 1
ATOM 673 C CA . PRO A 1 83 ? 11.196 -2.127 -40.380 1.00 83.56 83 PRO A CA 1
ATOM 674 C C . PRO A 1 83 ? 10.842 -1.800 -38.925 1.00 83.56 83 PRO A C 1
ATOM 676 O O . PRO A 1 83 ? 11.521 -2.236 -37.991 1.00 83.56 83 PRO A O 1
ATOM 679 N N . GLU A 1 84 ? 9.729 -1.094 -38.725 1.00 81.94 84 GLU A N 1
ATOM 680 C CA . GLU A 1 84 ? 9.256 -0.678 -37.398 1.00 81.94 84 GLU A CA 1
ATOM 681 C C . GLU A 1 84 ? 9.034 -1.869 -36.453 1.00 81.94 84 GLU A C 1
ATOM 683 O O . GLU A 1 84 ? 9.444 -1.826 -35.294 1.00 81.94 84 GLU A O 1
ATOM 688 N N . GLU A 1 85 ? 8.475 -2.973 -36.954 1.00 83.75 85 GLU A N 1
ATOM 689 C CA . GLU A 1 85 ? 8.232 -4.187 -36.163 1.00 83.75 85 GLU A CA 1
ATOM 690 C C . GLU A 1 85 ? 9.527 -4.805 -35.616 1.00 83.75 85 GLU A C 1
ATOM 692 O O . GLU A 1 85 ? 9.582 -5.265 -34.468 1.00 83.75 85 GLU A O 1
ATOM 697 N N . PHE A 1 86 ? 10.597 -4.782 -36.418 1.00 85.44 86 PHE A N 1
ATOM 698 C CA . PHE A 1 86 ? 11.912 -5.260 -36.000 1.00 85.44 86 PHE A CA 1
ATOM 699 C C . PHE A 1 86 ? 12.478 -4.371 -34.890 1.00 85.44 86 PHE A C 1
ATOM 701 O O . PHE A 1 86 ? 12.928 -4.873 -33.857 1.00 85.44 86 PHE A O 1
ATOM 708 N N . LEU A 1 87 ? 12.401 -3.051 -35.073 1.00 81.38 87 LEU A N 1
ATOM 709 C CA . LEU A 1 87 ? 12.854 -2.076 -34.086 1.00 81.38 87 LEU A CA 1
ATOM 710 C C . LEU A 1 87 ? 12.066 -2.179 -32.778 1.00 81.38 87 LEU A C 1
ATOM 712 O O . LEU A 1 87 ? 12.669 -2.177 -31.707 1.00 81.38 87 LEU A O 1
ATOM 716 N N . ALA A 1 88 ? 10.745 -2.346 -32.843 1.00 83.38 88 ALA A N 1
ATOM 717 C CA . ALA A 1 88 ? 9.899 -2.524 -31.669 1.00 83.38 88 ALA A CA 1
ATOM 718 C C . ALA A 1 88 ? 10.325 -3.754 -30.853 1.00 83.38 88 ALA A C 1
ATOM 720 O O . ALA A 1 88 ? 10.490 -3.672 -29.632 1.00 83.38 88 ALA A O 1
ATOM 721 N N . ARG A 1 89 ? 10.575 -4.890 -31.519 1.00 84.31 89 ARG A N 1
ATOM 722 C CA . ARG A 1 89 ? 11.043 -6.115 -30.856 1.00 84.31 89 ARG A CA 1
ATOM 723 C C . ARG A 1 89 ? 12.449 -5.957 -30.274 1.00 84.31 89 ARG A C 1
ATOM 725 O O . ARG A 1 89 ? 12.689 -6.394 -29.150 1.00 84.31 89 ARG A O 1
ATOM 732 N N . TYR A 1 90 ? 13.354 -5.317 -31.008 1.00 84.25 90 TYR A N 1
ATOM 733 C CA . TYR A 1 90 ? 14.718 -5.041 -30.559 1.00 84.25 90 TYR A CA 1
ATOM 734 C C . TYR A 1 90 ? 14.743 -4.129 -29.321 1.00 84.25 90 TYR A C 1
ATOM 736 O O . TYR A 1 90 ? 15.388 -4.439 -28.316 1.00 84.25 90 TYR A O 1
ATOM 744 N N . PHE A 1 91 ? 13.984 -3.031 -29.353 1.00 83.00 91 PHE A N 1
ATOM 745 C CA . PHE A 1 91 ? 13.873 -2.095 -28.237 1.00 83.00 91 PHE A CA 1
ATOM 746 C C . PHE A 1 91 ? 13.199 -2.714 -27.021 1.00 83.00 91 PHE A C 1
ATOM 748 O O . PHE A 1 91 ? 13.618 -2.438 -25.901 1.00 83.00 91 PHE A O 1
ATOM 755 N N . ARG A 1 92 ? 12.218 -3.599 -27.213 1.00 82.38 92 ARG A N 1
ATOM 756 C CA . ARG A 1 92 ? 11.558 -4.301 -26.107 1.00 82.38 92 ARG A CA 1
ATOM 757 C C . ARG A 1 92 ? 12.534 -5.111 -25.252 1.00 82.38 92 ARG A C 1
ATOM 759 O O . ARG A 1 92 ? 12.418 -5.093 -24.029 1.00 82.38 92 ARG A O 1
ATOM 766 N N . GLU A 1 93 ? 13.503 -5.784 -25.868 1.00 80.81 93 GLU A N 1
ATOM 767 C CA . GLU A 1 93 ? 14.511 -6.546 -25.123 1.00 80.81 93 GLU A CA 1
ATOM 768 C C . GLU A 1 93 ? 15.523 -5.620 -24.437 1.00 80.81 93 GLU A C 1
ATOM 770 O O . GLU A 1 93 ? 15.869 -5.810 -23.271 1.00 80.81 93 GLU A O 1
ATOM 775 N N . ARG A 1 94 ? 15.944 -4.561 -25.137 1.00 81.19 94 ARG A N 1
ATOM 776 C CA . ARG A 1 94 ? 16.957 -3.618 -24.649 1.00 81.19 94 ARG A CA 1
ATOM 777 C C . ARG A 1 94 ? 16.445 -2.678 -23.555 1.00 81.19 94 ARG A C 1
ATOM 779 O O . ARG A 1 94 ? 17.217 -2.288 -22.686 1.00 81.19 94 ARG A O 1
ATOM 786 N N . TYR A 1 95 ? 15.157 -2.338 -23.565 1.00 82.81 95 TYR A N 1
ATOM 787 C CA . TYR A 1 95 ? 14.544 -1.425 -22.597 1.00 82.81 95 TYR A CA 1
ATOM 788 C C . TYR A 1 95 ? 14.047 -2.092 -21.325 1.00 82.81 95 TYR A C 1
ATOM 790 O O . TYR A 1 95 ? 13.442 -1.416 -20.501 1.00 82.81 95 TYR A O 1
ATOM 798 N N . ARG A 1 96 ? 14.337 -3.375 -21.083 1.00 78.25 96 ARG A N 1
ATOM 799 C CA . ARG A 1 96 ? 13.985 -3.999 -19.799 1.00 78.25 96 ARG A CA 1
ATOM 800 C C . ARG A 1 96 ? 14.633 -3.294 -18.603 1.00 78.25 96 ARG A C 1
ATOM 802 O O . ARG A 1 96 ? 13.954 -3.055 -17.607 1.00 78.25 96 ARG A O 1
ATOM 809 N N . SER A 1 97 ? 15.909 -2.924 -18.710 1.00 78.19 97 SER A N 1
ATOM 810 C CA . SER A 1 97 ? 16.627 -2.174 -17.669 1.00 78.19 97 SER A CA 1
ATOM 811 C C . SER A 1 97 ? 16.154 -0.721 -17.574 1.00 78.19 97 SER A C 1
ATOM 813 O O . SER A 1 97 ? 15.938 -0.215 -16.480 1.00 78.19 97 SER A O 1
ATOM 815 N N . THR A 1 98 ? 15.896 -0.060 -18.702 1.00 82.75 98 THR A N 1
ATOM 816 C CA . THR A 1 98 ? 15.349 1.308 -18.717 1.00 82.75 98 THR A CA 1
ATOM 817 C C . THR A 1 98 ? 13.930 1.368 -18.148 1.00 82.75 98 THR A C 1
ATOM 819 O O . THR A 1 98 ? 13.586 2.306 -17.436 1.00 82.75 98 THR A O 1
ATOM 822 N N . ALA A 1 99 ? 13.109 0.349 -18.408 1.00 83.56 99 ALA A N 1
ATOM 823 C CA . ALA A 1 99 ? 11.784 0.216 -17.819 1.00 83.56 99 ALA A CA 1
ATOM 824 C C . ALA A 1 99 ? 11.873 0.051 -16.297 1.00 83.56 99 ALA A C 1
ATOM 826 O O . ALA A 1 99 ? 11.063 0.637 -15.586 1.00 83.56 99 ALA A O 1
ATOM 827 N N . TYR A 1 100 ? 12.867 -0.687 -15.788 1.00 84.38 100 TYR A N 1
ATOM 828 C CA . TYR A 1 100 ? 13.124 -0.795 -14.349 1.00 84.38 100 TYR A CA 1
ATOM 829 C C . TYR A 1 100 ? 13.389 0.581 -13.714 1.00 84.38 100 TYR A C 1
ATOM 831 O O . TYR A 1 100 ? 12.737 0.939 -12.730 1.00 84.38 100 TYR A O 1
ATOM 839 N N . ASP A 1 101 ? 14.282 1.375 -14.308 1.00 84.25 101 ASP A N 1
ATOM 840 C CA . ASP A 1 101 ? 14.622 2.718 -13.819 1.00 84.25 101 ASP A CA 1
ATOM 841 C C . ASP A 1 101 ? 13.410 3.657 -13.862 1.00 84.25 101 ASP A C 1
ATOM 843 O O . ASP A 1 101 ? 13.071 4.297 -12.863 1.00 84.25 101 ASP A O 1
ATOM 847 N N . ALA A 1 102 ? 12.684 3.661 -14.984 1.00 82.50 102 ALA A N 1
ATOM 848 C CA . ALA A 1 102 ? 11.472 4.457 -15.156 1.00 82.50 102 ALA A CA 1
ATOM 849 C C . ALA A 1 102 ? 10.381 4.088 -14.134 1.00 82.50 102 ALA A C 1
ATOM 851 O O . ALA A 1 102 ? 9.668 4.960 -13.632 1.00 82.50 102 ALA A O 1
ATOM 852 N N . ILE A 1 103 ? 10.249 2.802 -13.789 1.00 84.31 103 ILE A N 1
ATOM 853 C CA . ILE A 1 103 ? 9.308 2.338 -12.762 1.00 84.31 103 ILE A CA 1
ATOM 854 C C . ILE A 1 103 ? 9.674 2.909 -11.391 1.00 84.31 103 ILE A C 1
ATOM 856 O O . ILE A 1 103 ? 8.787 3.414 -10.700 1.00 84.31 103 ILE A O 1
ATOM 860 N N . LEU A 1 104 ? 10.949 2.840 -10.998 1.00 82.19 104 LEU A N 1
ATOM 861 C CA . LEU A 1 104 ? 11.400 3.358 -9.705 1.00 82.19 104 LEU A CA 1
ATOM 862 C C . LEU A 1 104 ? 11.243 4.879 -9.612 1.00 82.19 104 LEU A C 1
ATOM 864 O O . LEU A 1 104 ? 10.752 5.377 -8.601 1.00 82.19 104 LEU A O 1
ATOM 868 N N . GLN A 1 105 ? 11.598 5.620 -10.664 1.00 82.00 105 GLN A N 1
ATOM 869 C CA . GLN A 1 105 ? 11.452 7.079 -10.691 1.00 82.00 105 GLN A CA 1
ATOM 870 C C . GLN A 1 105 ? 9.984 7.507 -10.576 1.00 82.00 105 GLN A C 1
ATOM 872 O O . GLN A 1 105 ? 9.644 8.338 -9.730 1.00 82.00 105 GLN A O 1
ATOM 877 N N . ARG A 1 106 ? 9.089 6.876 -11.353 1.00 78.38 106 ARG A N 1
ATOM 878 C CA . ARG A 1 106 ? 7.644 7.167 -11.325 1.00 78.38 106 ARG A CA 1
ATOM 879 C C . ARG A 1 106 ? 6.985 6.848 -9.984 1.00 78.38 106 ARG A C 1
ATOM 881 O O . ARG A 1 106 ? 5.962 7.444 -9.668 1.00 78.38 106 ARG A O 1
ATOM 888 N N . GLN A 1 107 ? 7.520 5.909 -9.201 1.00 74.38 107 GLN A N 1
ATOM 889 C CA . GLN A 1 107 ? 7.006 5.623 -7.854 1.00 74.38 107 GLN A CA 1
ATOM 890 C C . GLN A 1 107 ? 7.318 6.736 -6.848 1.00 74.38 107 GLN A C 1
ATOM 892 O O . GLN A 1 107 ? 6.577 6.894 -5.883 1.00 74.38 107 GLN A O 1
ATOM 897 N N . HIS A 1 108 ? 8.372 7.518 -7.081 1.00 64.50 108 HIS A N 1
ATOM 898 C CA . HIS A 1 108 ? 8.838 8.544 -6.149 1.00 64.50 108 HIS A CA 1
ATOM 899 C C . HIS A 1 108 ? 8.598 9.976 -6.632 1.00 64.50 108 HIS A C 1
ATOM 901 O O . HIS A 1 108 ? 9.165 10.904 -6.056 1.00 64.50 108 HIS A O 1
ATOM 907 N N . SER A 1 109 ? 7.755 10.159 -7.658 1.00 63.81 109 SER A N 1
ATOM 908 C CA . SER A 1 109 ? 7.407 11.469 -8.232 1.00 63.81 109 SER A CA 1
ATOM 909 C C . SER A 1 109 ? 8.633 12.339 -8.531 1.00 63.81 109 SER A C 1
ATOM 911 O O . SER A 1 109 ? 8.571 13.563 -8.431 1.00 63.81 109 SER A O 1
ATOM 913 N N . LEU A 1 110 ? 9.763 11.707 -8.861 1.00 56.78 110 LEU A N 1
ATOM 914 C CA . LEU A 1 110 ? 10.923 12.424 -9.361 1.00 56.78 110 LEU A CA 1
ATOM 915 C C . LEU A 1 110 ? 10.571 12.861 -10.780 1.00 56.78 110 LEU A C 1
ATOM 917 O O . LEU A 1 110 ? 10.128 12.040 -11.584 1.00 56.78 110 LEU A O 1
ATOM 921 N N . SER A 1 111 ? 10.678 14.167 -11.022 1.00 47.34 111 SER A N 1
ATOM 922 C CA . SER A 1 111 ? 10.384 14.843 -12.283 1.00 47.34 111 SER A CA 1
ATOM 923 C C . SER A 1 111 ? 10.880 14.033 -13.485 1.00 47.34 111 SER A C 1
ATOM 925 O O . SER A 1 111 ? 11.952 13.439 -13.414 1.00 47.34 111 SER A O 1
ATOM 927 N N . GLU A 1 112 ? 10.139 14.058 -14.600 1.00 51.78 112 GLU A N 1
ATOM 928 C CA . GLU A 1 112 ? 10.459 13.401 -15.890 1.00 51.78 112 GLU A CA 1
ATOM 929 C C . GLU A 1 112 ? 11.770 13.885 -16.550 1.00 51.78 112 GLU A C 1
ATOM 931 O O . GLU A 1 112 ? 12.024 13.656 -17.733 1.00 51.78 112 GLU A O 1
ATOM 936 N N . THR A 1 113 ? 12.610 14.589 -15.803 1.00 44.62 113 THR A N 1
ATOM 937 C CA . THR A 1 113 ? 13.798 15.249 -16.293 1.00 44.62 113 THR A CA 1
ATOM 938 C C . THR A 1 113 ? 14.970 14.278 -16.239 1.00 44.62 113 THR A C 1
ATOM 940 O O . THR A 1 113 ? 15.564 14.030 -15.196 1.00 44.62 113 THR A O 1
ATOM 943 N N . GLU A 1 114 ? 15.288 13.780 -17.430 1.00 48.59 114 GLU A N 1
ATOM 944 C CA . GLU A 1 114 ? 16.498 13.059 -17.824 1.00 48.59 114 GLU A CA 1
ATOM 945 C C . GLU A 1 114 ? 16.453 11.534 -17.663 1.00 48.59 114 GLU A C 1
ATOM 947 O O . GLU A 1 114 ? 16.663 10.943 -16.607 1.00 48.59 114 GLU A O 1
ATOM 952 N N . SER A 1 115 ? 16.257 10.893 -18.819 1.00 53.56 115 SER A N 1
ATOM 953 C CA . SER A 1 115 ? 16.336 9.458 -19.099 1.00 53.56 115 SER A CA 1
ATOM 954 C C . SER A 1 115 ? 17.759 8.892 -18.978 1.00 53.56 115 SER A C 1
ATOM 956 O O . SER A 1 115 ? 18.176 8.062 -19.792 1.00 53.56 115 SER A O 1
ATOM 958 N N . SER A 1 116 ? 18.542 9.392 -18.029 1.00 63.31 116 SER A N 1
ATOM 959 C CA . SER A 1 116 ? 19.878 8.885 -17.755 1.00 63.31 116 SER A CA 1
ATOM 960 C C . SER A 1 116 ? 19.761 7.593 -16.944 1.00 63.31 116 SER A C 1
ATOM 962 O O . SER A 1 116 ? 18.957 7.532 -16.009 1.00 63.31 116 SER A O 1
ATOM 964 N N . PRO A 1 117 ? 20.530 6.544 -17.292 1.00 69.75 117 PRO A N 1
ATOM 965 C CA . PRO A 1 117 ? 20.499 5.286 -16.557 1.00 69.75 117 PRO A CA 1
ATOM 966 C C . PRO A 1 117 ? 20.862 5.536 -15.093 1.00 69.75 117 PRO A C 1
ATOM 968 O O . PRO A 1 117 ? 21.846 6.215 -14.789 1.00 69.75 117 PRO A O 1
ATOM 971 N N . MET A 1 118 ? 20.061 4.995 -14.179 1.00 78.56 118 MET A N 1
ATOM 972 C CA . MET A 1 118 ? 20.255 5.235 -12.755 1.00 78.56 118 MET A CA 1
ATOM 973 C C . MET A 1 118 ? 21.491 4.501 -12.237 1.00 78.56 118 MET A C 1
ATOM 975 O O . MET A 1 118 ? 21.706 3.312 -12.512 1.00 78.56 118 MET A O 1
ATOM 979 N N . SER A 1 119 ? 22.274 5.169 -11.386 1.00 84.62 119 SER A N 1
ATOM 980 C CA . SER A 1 119 ? 23.389 4.495 -10.717 1.00 84.62 119 SER A CA 1
ATOM 981 C C . SER A 1 119 ? 22.872 3.388 -9.786 1.00 84.62 119 SER A C 1
ATOM 983 O O . SER A 1 119 ? 21.759 3.464 -9.255 1.00 84.62 119 SER A O 1
ATOM 985 N N . ALA A 1 120 ? 23.672 2.340 -9.561 1.00 83.44 120 ALA A N 1
ATOM 986 C CA . ALA A 1 120 ? 23.284 1.233 -8.677 1.00 83.44 120 ALA A CA 1
ATOM 987 C C . ALA A 1 120 ? 22.940 1.718 -7.253 1.00 83.44 120 ALA A C 1
ATOM 989 O O . ALA A 1 120 ? 21.993 1.232 -6.632 1.00 83.44 120 ALA A O 1
ATOM 990 N N . LEU A 1 121 ? 23.655 2.739 -6.759 1.00 83.62 121 LEU A N 1
ATOM 991 C CA . LEU A 1 121 ? 23.383 3.359 -5.463 1.00 83.62 121 LEU A CA 1
ATOM 992 C C . LEU A 1 121 ? 22.014 4.055 -5.438 1.00 83.62 121 LEU A C 1
ATOM 994 O O . LEU A 1 121 ? 21.249 3.854 -4.494 1.00 83.62 121 LEU A O 1
ATOM 998 N N . GLN A 1 122 ? 21.681 4.827 -6.477 1.00 82.25 122 GLN A N 1
ATOM 999 C CA . GLN A 1 122 ? 20.382 5.497 -6.582 1.00 82.25 122 GLN A CA 1
ATOM 1000 C C . GLN A 1 122 ? 19.237 4.480 -6.659 1.00 82.25 122 GLN A C 1
ATOM 1002 O O . GLN A 1 122 ? 18.234 4.625 -5.958 1.00 82.25 122 GLN A O 1
ATOM 1007 N N . ARG A 1 123 ? 19.402 3.405 -7.443 1.00 84.38 123 ARG A N 1
ATOM 1008 C CA . ARG A 1 123 ? 18.420 2.310 -7.526 1.00 84.38 123 ARG A CA 1
ATOM 1009 C C . ARG A 1 123 ? 18.186 1.655 -6.169 1.00 84.38 123 ARG A C 1
ATOM 1011 O O . ARG A 1 123 ? 17.037 1.465 -5.772 1.00 84.38 123 ARG A O 1
ATOM 1018 N N . ALA A 1 124 ? 19.254 1.356 -5.430 1.00 82.56 124 ALA A N 1
ATOM 1019 C CA . ALA A 1 124 ? 19.154 0.779 -4.092 1.00 82.56 124 ALA A CA 1
ATOM 1020 C C . ALA A 1 124 ? 18.452 1.720 -3.097 1.00 82.56 124 ALA A C 1
ATOM 1022 O O . ALA A 1 124 ? 17.646 1.262 -2.285 1.00 82.56 124 ALA A O 1
ATOM 1023 N N . GLN A 1 125 ? 18.726 3.026 -3.157 1.00 84.00 125 GLN A N 1
ATOM 1024 C CA . GLN A 1 125 ? 18.078 4.025 -2.302 1.00 84.00 125 GLN A CA 1
ATOM 1025 C C . GLN A 1 125 ? 16.577 4.142 -2.589 1.00 84.00 125 GLN A C 1
ATOM 1027 O O . GLN A 1 125 ? 15.779 4.037 -1.655 1.00 84.00 125 GLN A O 1
ATOM 1032 N N . LEU A 1 126 ? 16.185 4.288 -3.861 1.00 82.25 126 LEU A N 1
ATOM 1033 C CA . LEU A 1 126 ? 14.770 4.338 -4.243 1.00 82.25 126 LEU A CA 1
ATOM 1034 C C . LEU A 1 126 ? 14.051 3.040 -3.876 1.00 82.25 126 LEU A C 1
ATOM 1036 O O . LEU A 1 126 ? 12.993 3.069 -3.253 1.00 82.25 126 LEU A O 1
ATOM 1040 N N . TYR A 1 127 ? 14.663 1.887 -4.147 1.00 82.94 127 TYR A N 1
ATOM 1041 C CA . TYR A 1 127 ? 14.081 0.608 -3.758 1.00 82.94 127 TYR A CA 1
ATOM 1042 C C . TYR A 1 127 ? 13.825 0.521 -2.246 1.00 82.94 127 TYR A C 1
ATOM 1044 O O . TYR A 1 127 ? 12.718 0.170 -1.834 1.00 82.94 127 TYR A O 1
ATOM 1052 N N . ARG A 1 128 ? 14.808 0.880 -1.408 1.00 82.06 128 ARG A N 1
ATOM 1053 C CA . ARG A 1 128 ? 14.647 0.886 0.058 1.00 82.06 128 ARG A CA 1
ATOM 1054 C C . ARG A 1 128 ? 13.525 1.819 0.496 1.00 82.06 128 ARG A C 1
ATOM 1056 O O . ARG A 1 128 ? 12.714 1.422 1.328 1.00 82.06 128 ARG A O 1
ATOM 1063 N N . ARG A 1 129 ? 13.439 3.015 -0.091 1.00 82.75 129 ARG A N 1
ATOM 1064 C CA . ARG A 1 129 ? 12.355 3.963 0.183 1.00 82.75 129 ARG A CA 1
ATOM 1065 C C . ARG A 1 129 ? 10.989 3.362 -0.160 1.00 82.75 129 ARG A C 1
ATOM 1067 O O . ARG A 1 129 ? 10.112 3.355 0.697 1.00 82.75 129 ARG A O 1
ATOM 1074 N N . SER A 1 130 ? 10.848 2.751 -1.339 1.00 78.12 130 SER A N 1
ATOM 1075 C CA . SER A 1 130 ? 9.614 2.061 -1.746 1.00 78.12 130 SER A CA 1
ATOM 1076 C C . SER A 1 130 ? 9.223 0.923 -0.791 1.00 78.12 130 SER A C 1
ATOM 1078 O O . SER A 1 130 ? 8.043 0.631 -0.601 1.00 78.12 130 SER A O 1
ATOM 1080 N N . LEU A 1 131 ? 10.208 0.234 -0.207 1.00 79.12 131 LEU A N 1
ATOM 1081 C CA . LEU A 1 131 ? 9.992 -0.872 0.723 1.00 79.12 131 LEU A CA 1
ATOM 1082 C C . LEU A 1 131 ? 9.504 -0.336 2.072 1.00 79.12 131 LEU A C 1
ATOM 1084 O O . LEU A 1 131 ? 8.523 -0.848 2.605 1.00 79.12 131 LEU A O 1
ATOM 1088 N N . VAL A 1 132 ? 10.129 0.729 2.582 1.00 81.56 132 VAL A N 1
ATOM 1089 C CA . VAL A 1 132 ? 9.693 1.419 3.806 1.00 81.56 132 VAL A CA 1
ATOM 1090 C C . VAL A 1 132 ? 8.278 1.974 3.645 1.00 81.56 132 VAL A C 1
ATOM 1092 O O . VAL A 1 132 ? 7.436 1.729 4.501 1.00 81.56 132 VAL A O 1
ATOM 1095 N N . GLU A 1 133 ? 7.971 2.646 2.534 1.00 78.00 133 GLU A N 1
ATOM 1096 C CA . GLU A 1 133 ? 6.628 3.177 2.258 1.00 78.00 133 GLU A CA 1
ATOM 1097 C C . GLU A 1 133 ? 5.571 2.057 2.206 1.00 78.00 133 GLU A C 1
ATOM 1099 O O . GLU A 1 133 ? 4.493 2.186 2.794 1.00 78.00 133 GLU A O 1
ATOM 1104 N N . ARG A 1 134 ? 5.893 0.913 1.582 1.00 74.38 134 ARG A N 1
ATOM 1105 C CA . ARG A 1 134 ? 5.024 -0.279 1.571 1.00 74.38 134 ARG A CA 1
ATOM 1106 C C . ARG A 1 134 ? 4.842 -0.887 2.960 1.00 74.38 134 ARG A C 1
ATOM 1108 O O . ARG A 1 134 ? 3.721 -1.244 3.315 1.00 74.38 134 ARG A O 1
ATOM 1115 N N . LEU A 1 135 ? 5.915 -0.988 3.744 1.00 77.94 135 LEU A N 1
ATOM 1116 C CA . LEU A 1 135 ? 5.879 -1.462 5.130 1.00 77.94 135 LEU A CA 1
ATOM 1117 C C . LEU A 1 135 ? 4.977 -0.584 5.990 1.00 77.94 135 LEU A C 1
ATOM 1119 O O . LEU A 1 135 ? 4.072 -1.100 6.641 1.00 77.94 135 LEU A O 1
ATOM 1123 N N . LEU A 1 136 ? 5.196 0.730 5.964 1.00 77.50 136 LEU A N 1
ATOM 1124 C CA . LEU A 1 136 ? 4.403 1.689 6.727 1.00 77.50 136 LEU A CA 1
ATOM 1125 C C . LEU A 1 136 ? 2.935 1.622 6.311 1.00 77.50 136 LEU A C 1
ATOM 1127 O O . LEU A 1 136 ? 2.076 1.444 7.168 1.00 77.50 136 LEU A O 1
ATOM 1131 N N . SER A 1 137 ? 2.653 1.609 5.006 1.00 71.94 137 SER A N 1
ATOM 1132 C CA . SER A 1 137 ? 1.290 1.440 4.488 1.00 71.94 137 SER A CA 1
ATOM 1133 C C . SER A 1 137 ? 0.645 0.134 4.967 1.00 71.94 137 SER A C 1
ATOM 1135 O O . SER A 1 137 ? -0.531 0.107 5.330 1.00 71.94 137 SER A O 1
ATOM 1137 N N . HIS A 1 138 ? 1.395 -0.971 4.984 1.00 74.12 138 HIS A N 1
ATOM 1138 C CA . HIS A 1 138 ? 0.898 -2.259 5.463 1.00 74.12 138 HIS A CA 1
ATOM 1139 C C . HIS A 1 138 ? 0.604 -2.231 6.969 1.00 74.12 138 HIS A C 1
ATOM 1141 O O . HIS A 1 138 ? -0.466 -2.672 7.397 1.00 74.12 138 HIS A O 1
ATOM 1147 N N . VAL A 1 139 ? 1.519 -1.676 7.768 1.00 76.12 139 VAL A N 1
ATOM 1148 C CA . VAL A 1 139 ? 1.362 -1.514 9.219 1.00 76.12 139 VAL A CA 1
ATOM 1149 C C . VAL A 1 139 ? 0.174 -0.612 9.535 1.00 76.12 139 VAL A C 1
ATOM 1151 O O . VAL A 1 139 ? -0.652 -0.973 10.369 1.00 76.12 139 VAL A O 1
ATOM 1154 N N . GLU A 1 140 ? 0.028 0.515 8.843 1.00 73.31 140 GLU A N 1
ATOM 1155 C CA . GLU A 1 140 ? -1.101 1.431 9.003 1.00 73.31 140 GLU A CA 1
ATOM 1156 C C . GLU A 1 140 ? -2.426 0.758 8.665 1.00 73.31 140 GLU A C 1
ATOM 1158 O O . GLU A 1 140 ? -3.367 0.819 9.454 1.00 73.31 140 GLU A O 1
ATOM 1163 N N . ARG A 1 141 ? -2.511 0.040 7.540 1.00 70.50 141 ARG A N 1
ATOM 1164 C CA . ARG A 1 141 ? -3.726 -0.708 7.186 1.00 70.50 141 ARG A CA 1
ATOM 1165 C C . ARG A 1 141 ? -4.053 -1.779 8.217 1.00 70.50 141 ARG A C 1
ATOM 1167 O O . ARG A 1 141 ? -5.221 -1.935 8.569 1.00 70.50 141 ARG A O 1
ATOM 1174 N N . ARG A 1 142 ? -3.045 -2.503 8.715 1.00 73.00 142 ARG A N 1
ATOM 1175 C CA . ARG A 1 142 ? -3.230 -3.513 9.765 1.00 73.00 142 ARG A CA 1
ATOM 1176 C C . ARG A 1 142 ? -3.696 -2.863 11.063 1.00 73.00 142 ARG A C 1
ATOM 1178 O O . ARG A 1 142 ? -4.618 -3.380 11.680 1.00 73.00 142 ARG A O 1
ATOM 1185 N N . ARG A 1 143 ? -3.120 -1.720 11.441 1.00 71.50 143 ARG A N 1
ATOM 1186 C CA . ARG A 1 143 ? -3.506 -0.943 12.624 1.00 71.50 143 ARG A CA 1
ATOM 1187 C C . ARG A 1 143 ? -4.943 -0.440 12.513 1.00 71.50 143 ARG A C 1
ATOM 1189 O O . ARG A 1 143 ? -5.734 -0.742 13.398 1.00 71.50 143 ARG A O 1
ATOM 1196 N N . ILE A 1 144 ? -5.296 0.249 11.428 1.00 68.12 144 ILE A N 1
ATOM 1197 C CA . ILE A 1 144 ? -6.632 0.841 11.230 1.00 68.12 144 ILE A CA 1
ATOM 1198 C C . ILE A 1 144 ? -7.724 -0.238 11.169 1.00 68.12 144 ILE A C 1
ATOM 1200 O O . ILE A 1 144 ? -8.848 -0.023 11.613 1.00 68.12 144 ILE A O 1
ATOM 1204 N N . ASN A 1 145 ? -7.401 -1.420 10.643 1.00 68.50 145 ASN A N 1
ATOM 1205 C CA . ASN A 1 145 ? -8.336 -2.544 10.598 1.00 68.50 145 ASN A CA 1
ATOM 1206 C C . ASN A 1 145 ? -8.241 -3.459 11.831 1.00 68.50 145 ASN A C 1
ATOM 1208 O O . ASN A 1 145 ? -8.956 -4.460 11.898 1.00 68.50 145 ASN A O 1
ATOM 1212 N N . SER A 1 146 ? -7.359 -3.165 12.792 1.00 79.00 146 SER A N 1
ATOM 1213 C CA . SER A 1 146 ? -7.214 -3.995 13.985 1.00 79.00 146 SER A CA 1
ATOM 1214 C C . SER A 1 146 ? -8.357 -3.743 14.958 1.00 79.00 146 SER A C 1
ATOM 1216 O O . SER A 1 146 ? -8.739 -2.605 15.236 1.00 79.00 146 SER A O 1
ATOM 1218 N N . ARG A 1 147 ? -8.872 -4.836 15.526 1.00 82.12 147 ARG A N 1
ATOM 1219 C CA . ARG A 1 147 ? -9.933 -4.793 16.531 1.00 82.12 147 ARG A CA 1
ATOM 1220 C C . ARG A 1 147 ? -9.541 -3.945 17.738 1.00 82.12 147 ARG A C 1
ATOM 1222 O O . ARG A 1 147 ? -10.292 -3.064 18.128 1.00 82.12 147 ARG A O 1
ATOM 1229 N N . ALA A 1 148 ? -8.329 -4.158 18.246 1.00 83.94 148 ALA A N 1
ATOM 1230 C CA . ALA A 1 148 ? -7.802 -3.433 19.395 1.00 83.94 148 ALA A CA 1
ATOM 1231 C C . ALA A 1 148 ? -7.734 -1.916 19.163 1.00 83.94 148 ALA A C 1
ATOM 1233 O O . ALA A 1 148 ? -8.007 -1.145 20.078 1.00 83.94 148 ALA A O 1
ATOM 1234 N N . TRP A 1 149 ? -7.395 -1.475 17.947 1.00 84.19 149 TRP A N 1
ATOM 1235 C CA . TRP A 1 149 ? -7.385 -0.050 17.632 1.00 84.19 149 TRP A CA 1
ATOM 1236 C C . TRP A 1 149 ? -8.799 0.529 17.579 1.00 84.19 149 TRP A C 1
ATOM 1238 O O . TRP A 1 149 ? -9.036 1.552 18.208 1.00 84.19 149 TRP A O 1
ATOM 1248 N N . LEU A 1 150 ? -9.748 -0.146 16.919 1.00 87.19 150 LEU A N 1
ATOM 1249 C CA . LEU A 1 150 ? -11.148 0.297 16.892 1.00 87.19 150 LEU A CA 1
ATOM 1250 C C . LEU A 1 150 ? -11.759 0.362 18.297 1.00 87.19 150 LEU A C 1
ATOM 1252 O O . LEU A 1 150 ? -12.456 1.322 18.606 1.00 87.19 150 LEU A O 1
ATOM 1256 N N . ASP A 1 151 ? -11.475 -0.628 19.144 1.00 87.56 151 ASP A N 1
ATOM 1257 C CA . ASP A 1 151 ? -11.968 -0.676 20.521 1.00 87.56 151 ASP A CA 1
ATOM 1258 C C . ASP A 1 151 ? -11.356 0.447 21.368 1.00 87.56 151 ASP A C 1
ATOM 1260 O O . ASP A 1 151 ? -12.078 1.145 22.077 1.00 87.56 151 ASP A O 1
ATOM 1264 N N . ARG A 1 152 ? -10.045 0.691 21.233 1.00 88.12 152 ARG A N 1
ATOM 1265 C CA . ARG A 1 152 ? -9.364 1.798 21.915 1.00 88.12 152 ARG A CA 1
ATOM 1266 C C . ARG A 1 152 ? -9.897 3.157 21.467 1.00 88.12 152 ARG A C 1
ATOM 1268 O O . ARG A 1 152 ? -10.227 3.978 22.314 1.00 88.12 152 ARG A O 1
ATOM 1275 N N . THR A 1 153 ? -10.010 3.394 20.161 1.00 88.94 153 THR A N 1
ATOM 1276 C CA . THR A 1 153 ? -10.540 4.657 19.630 1.00 88.94 153 THR A CA 1
ATOM 1277 C C . THR A 1 153 ? -11.998 4.857 20.035 1.00 88.94 153 THR A C 1
ATOM 1279 O O . THR A 1 153 ? -12.394 5.969 20.373 1.00 88.94 153 THR A O 1
ATOM 1282 N N . TRP A 1 154 ? -12.798 3.787 20.065 1.00 91.31 154 TRP A N 1
ATOM 1283 C CA . TRP A 1 154 ? -14.166 3.852 20.571 1.00 91.31 154 TRP A CA 1
ATOM 1284 C C . TRP A 1 154 ? -14.192 4.233 22.053 1.00 91.31 154 TRP A C 1
ATOM 1286 O O . TRP A 1 154 ? -14.881 5.180 22.425 1.00 91.31 154 TRP A O 1
ATOM 1296 N N . GLN A 1 155 ? -13.386 3.572 22.884 1.00 91.56 155 GLN A N 1
ATOM 1297 C CA . GLN A 1 155 ? -13.282 3.858 24.313 1.00 91.56 155 GLN A CA 1
ATOM 1298 C C . GLN A 1 155 ? -12.817 5.289 24.608 1.00 91.56 155 GLN A C 1
ATOM 1300 O O . GLN A 1 155 ? -13.379 5.932 25.493 1.00 91.56 155 GLN A O 1
ATOM 1305 N N . GLU A 1 156 ? -11.835 5.802 23.866 1.00 90.12 156 GLU A N 1
ATOM 1306 C CA . GLU A 1 156 ? -11.362 7.188 23.987 1.00 90.12 156 GLU A CA 1
ATOM 1307 C C . GLU A 1 156 ? -12.466 8.200 23.625 1.00 90.12 156 GLU A C 1
ATOM 1309 O O . GLU A 1 156 ? -12.548 9.266 24.231 1.00 90.12 156 GLU A O 1
ATOM 1314 N N . LEU A 1 157 ? -13.354 7.858 22.685 1.00 90.62 157 LEU A N 1
ATOM 1315 C CA . LEU A 1 157 ? -14.367 8.770 22.151 1.00 90.62 157 LEU A CA 1
ATOM 1316 C C . LEU A 1 157 ? -15.686 8.781 22.938 1.00 90.62 157 LEU A C 1
ATOM 1318 O O . LEU A 1 157 ? -16.271 9.847 23.134 1.00 90.62 157 LEU A O 1
ATOM 1322 N N . VAL A 1 158 ? -16.184 7.619 23.378 1.00 88.75 158 VAL A N 1
ATOM 1323 C CA . VAL A 1 158 ? -17.448 7.522 24.141 1.00 88.75 158 VAL A CA 1
ATOM 1324 C C . VAL A 1 158 ? -17.253 7.340 25.646 1.00 88.75 158 VAL A C 1
ATOM 1326 O O . VAL A 1 158 ? -18.220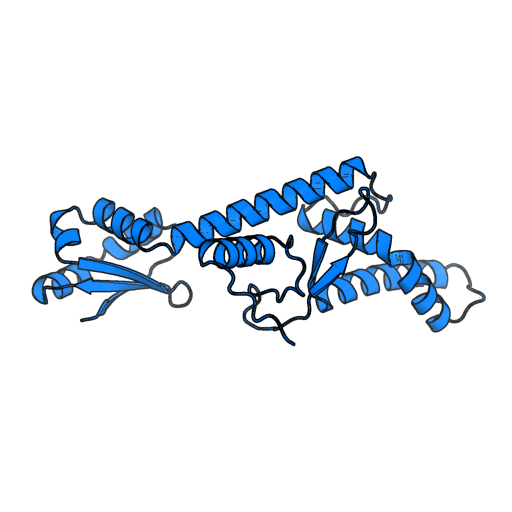 7.441 26.403 1.00 88.75 158 VAL A O 1
ATOM 1329 N N . GLY A 1 159 ? -16.019 7.099 26.088 1.00 89.56 159 GLY A N 1
ATOM 1330 C CA . GLY A 1 159 ? -15.685 6.804 27.474 1.00 89.56 159 GLY A CA 1
ATOM 1331 C C . GLY A 1 159 ? -15.894 5.329 27.853 1.00 89.56 159 GLY A C 1
ATOM 1332 O O . GLY A 1 159 ? -16.589 4.578 27.161 1.00 89.56 159 GLY A O 1
ATOM 1333 N N . PRO A 1 160 ? -15.315 4.891 28.986 1.00 87.56 160 PRO A N 1
ATOM 1334 C CA . PRO A 1 160 ? -15.261 3.480 29.371 1.00 87.56 160 PRO A CA 1
ATOM 1335 C C . PRO A 1 160 ? -16.635 2.857 29.649 1.00 87.56 160 PRO A C 1
ATOM 1337 O O . PRO A 1 160 ? -16.833 1.684 29.360 1.00 87.56 160 PRO A O 1
ATOM 1340 N N . GLN A 1 161 ? -17.599 3.628 30.163 1.00 87.56 161 GLN A N 1
ATOM 1341 C CA . GLN A 1 161 ? -18.939 3.126 30.498 1.00 87.56 161 GLN A CA 1
ATOM 1342 C C . GLN A 1 161 ? -19.731 2.735 29.244 1.00 87.56 161 GLN A C 1
ATOM 1344 O O . GLN A 1 161 ? -20.249 1.628 29.148 1.00 87.56 161 GLN A O 1
ATOM 1349 N N . ILE A 1 162 ? -19.770 3.618 28.241 1.00 87.56 162 ILE A N 1
ATOM 1350 C CA . ILE A 1 162 ? -20.466 3.347 26.977 1.00 87.56 162 ILE A CA 1
ATOM 1351 C C . ILE A 1 162 ? -19.711 2.274 26.181 1.00 87.56 162 ILE A C 1
ATOM 1353 O O . ILE A 1 162 ? -20.344 1.429 25.552 1.00 87.56 162 ILE A O 1
ATOM 1357 N N . ALA A 1 163 ? -18.376 2.263 26.226 1.00 88.75 163 ALA A N 1
ATOM 1358 C CA . ALA A 1 163 ? -17.558 1.255 25.551 1.00 88.75 163 ALA A CA 1
ATOM 1359 C C . ALA A 1 163 ? -17.646 -0.149 26.179 1.00 88.75 163 ALA A C 1
ATOM 1361 O O . ALA A 1 163 ? -17.421 -1.136 25.486 1.00 88.75 163 ALA A O 1
ATOM 1362 N N . ALA A 1 164 ? -18.007 -0.266 27.460 1.00 88.12 164 ALA A N 1
ATOM 1363 C CA . ALA A 1 164 ? -18.278 -1.564 28.080 1.00 88.12 164 ALA A CA 1
ATOM 1364 C C . ALA A 1 164 ? -19.551 -2.220 27.511 1.00 88.12 164 ALA A C 1
ATOM 1366 O O . ALA A 1 164 ? -19.626 -3.441 27.395 1.00 88.12 164 ALA A O 1
ATOM 1367 N N . GLU A 1 165 ? -20.538 -1.409 27.117 1.00 89.38 165 GLU A N 1
ATOM 1368 C CA . GLU A 1 165 ? -21.835 -1.873 26.605 1.00 89.38 165 GLU A CA 1
ATOM 1369 C C . GLU A 1 165 ? -21.977 -1.759 25.079 1.00 89.38 165 GLU A C 1
ATOM 1371 O O . GLU A 1 165 ? -22.982 -2.191 24.507 1.00 89.38 165 GLU A O 1
ATOM 1376 N N . SER A 1 166 ? -20.990 -1.182 24.392 1.00 90.44 166 SER A N 1
ATOM 1377 C CA . SER A 1 166 ? -21.026 -0.985 22.944 1.00 90.44 166 SER A CA 1
ATOM 1378 C C . SER A 1 166 ? -19.652 -1.042 22.305 1.00 90.44 166 SER A C 1
ATOM 1380 O O . SER A 1 166 ? -18.642 -0.718 22.917 1.00 90.44 166 SER A O 1
ATOM 1382 N N . GLN A 1 167 ? -19.619 -1.410 21.030 1.00 90.81 167 GLN A N 1
ATOM 1383 C CA . GLN A 1 167 ? -18.379 -1.681 20.329 1.00 90.81 167 GLN A CA 1
ATOM 1384 C C . GLN A 1 167 ? -18.429 -1.226 18.874 1.00 90.81 167 GLN A C 1
ATOM 1386 O O . GLN A 1 167 ? -19.382 -1.523 18.149 1.00 90.81 167 GLN A O 1
ATOM 1391 N N . LEU A 1 168 ? -17.360 -0.581 18.408 1.00 89.62 168 LEU A N 1
ATOM 1392 C CA . LEU A 1 168 ? -17.177 -0.229 17.001 1.00 89.62 168 LEU A CA 1
ATOM 1393 C C . LEU A 1 168 ? -16.698 -1.444 16.208 1.00 89.62 168 LEU A C 1
ATOM 1395 O O . LEU A 1 168 ? -15.520 -1.764 16.206 1.00 89.62 168 LEU A O 1
ATOM 1399 N N . VAL A 1 169 ? -17.609 -2.156 15.544 1.00 87.38 169 VAL A N 1
ATOM 1400 C CA . VAL A 1 169 ? -17.332 -3.421 14.838 1.00 87.38 169 VAL A CA 1
ATOM 1401 C C . VAL A 1 169 ? -16.452 -3.211 13.611 1.00 87.38 169 VAL A C 1
ATOM 1403 O O . VAL A 1 169 ? -15.476 -3.931 13.420 1.00 87.38 169 VAL A O 1
ATOM 1406 N N . ARG A 1 170 ? -16.820 -2.258 12.754 1.00 86.00 170 ARG A N 1
ATOM 1407 C CA . ARG A 1 170 ? -16.084 -1.946 11.524 1.00 86.00 170 ARG A CA 1
ATOM 1408 C C . ARG A 1 170 ? -16.505 -0.599 10.958 1.00 86.00 170 ARG A C 1
ATOM 1410 O O . ARG A 1 170 ? -17.599 -0.115 11.244 1.00 86.00 170 ARG A O 1
ATOM 1417 N N . VAL A 1 171 ? -15.679 -0.059 10.070 1.00 85.56 171 VAL A N 1
ATOM 1418 C CA . VAL A 1 171 ? -15.992 1.138 9.285 1.00 85.56 171 VAL A CA 1
ATOM 1419 C C . VAL A 1 171 ? -16.037 0.767 7.808 1.00 85.56 171 VAL A C 1
ATOM 1421 O O . VAL A 1 171 ? -15.045 0.315 7.235 1.00 85.56 171 VAL A O 1
ATOM 1424 N N . ASP A 1 172 ? -17.198 0.945 7.188 1.00 84.25 172 ASP A N 1
ATOM 1425 C CA . ASP A 1 172 ? -17.361 0.838 5.746 1.00 84.25 172 ASP A CA 1
ATOM 1426 C C . ASP A 1 172 ? -16.989 2.174 5.101 1.00 84.25 172 ASP A C 1
ATOM 1428 O O . ASP A 1 172 ? -17.784 3.114 5.057 1.00 84.25 172 ASP A O 1
ATOM 1432 N N . ARG A 1 173 ? -15.757 2.244 4.592 1.00 81.31 173 ARG A N 1
ATOM 1433 C CA . ARG A 1 173 ? -15.226 3.443 3.933 1.00 81.31 173 ARG A CA 1
ATOM 1434 C C . ARG A 1 173 ? -15.955 3.782 2.636 1.00 81.31 173 ARG A C 1
ATOM 1436 O O . ARG A 1 173 ? -15.996 4.945 2.262 1.00 81.31 173 ARG A O 1
ATOM 1443 N N . THR A 1 174 ? -16.504 2.783 1.943 1.00 80.19 174 THR A N 1
ATOM 1444 C CA . THR A 1 174 ? -17.166 3.004 0.649 1.00 80.19 174 THR A CA 1
ATOM 1445 C C . THR A 1 174 ? -18.540 3.628 0.825 1.00 80.19 174 THR A C 1
ATOM 1447 O O . THR A 1 174 ? -18.892 4.555 0.103 1.00 80.19 174 THR A O 1
ATOM 1450 N N . ALA A 1 175 ? -19.287 3.164 1.825 1.00 83.00 175 ALA A N 1
ATOM 1451 C CA . ALA A 1 175 ? -20.593 3.715 2.156 1.00 83.00 175 ALA A CA 1
ATOM 1452 C C . ALA A 1 175 ? -20.517 4.904 3.137 1.00 83.00 175 ALA A C 1
ATOM 1454 O O . ALA A 1 175 ? -21.524 5.570 3.360 1.00 83.00 175 ALA A O 1
ATOM 1455 N N . GLY A 1 176 ? -19.351 5.164 3.744 1.00 85.69 176 GLY A N 1
ATOM 1456 C CA . GLY A 1 176 ? -19.180 6.186 4.781 1.00 85.69 176 GLY A CA 1
ATOM 1457 C C . GLY A 1 176 ? -19.933 5.848 6.071 1.00 85.69 176 GLY A C 1
ATOM 1458 O O . GLY A 1 176 ? -20.510 6.737 6.695 1.00 85.69 176 GLY A O 1
ATOM 1459 N N . ARG A 1 177 ? -19.982 4.562 6.449 1.00 88.81 177 ARG A N 1
ATOM 1460 C CA . ARG A 1 177 ? -20.796 4.058 7.571 1.00 88.81 177 ARG A CA 1
ATOM 1461 C C . ARG A 1 177 ? -19.926 3.459 8.660 1.00 88.81 177 ARG A C 1
ATOM 1463 O O . ARG A 1 177 ? -19.136 2.556 8.389 1.00 88.81 177 ARG A O 1
ATOM 1470 N N . ALA A 1 178 ? -20.140 3.867 9.903 1.00 88.38 178 ALA A N 1
ATOM 1471 C CA . ALA A 1 178 ? -19.578 3.176 11.059 1.00 88.38 178 ALA A CA 1
ATOM 1472 C C . ALA A 1 178 ? -20.600 2.175 11.611 1.00 88.38 178 ALA A C 1
ATOM 1474 O O . ALA A 1 178 ? -21.754 2.521 11.865 1.00 88.38 178 ALA A O 1
ATOM 1475 N N . ILE A 1 179 ? -20.186 0.916 11.762 1.00 89.81 179 ILE A N 1
ATOM 1476 C CA . ILE A 1 179 ? -21.039 -0.170 12.246 1.00 89.81 179 ILE A CA 1
ATOM 1477 C C . ILE A 1 179 ? -20.711 -0.434 13.708 1.00 89.81 179 ILE A C 1
ATOM 1479 O O . ILE A 1 179 ? -19.594 -0.827 14.045 1.00 89.81 179 ILE A O 1
ATOM 1483 N N . LEU A 1 180 ? -21.712 -0.244 14.557 1.00 91.00 180 LEU A N 1
ATOM 1484 C CA . LEU A 1 180 ? -21.640 -0.416 16.000 1.00 91.00 180 LEU A CA 1
ATOM 1485 C C . LEU A 1 180 ? -22.435 -1.652 16.414 1.00 91.00 180 LEU A C 1
ATOM 1487 O O . LEU A 1 180 ? -23.475 -1.938 15.827 1.00 91.00 180 LEU A O 1
ATOM 1491 N N . ARG A 1 181 ? -21.996 -2.342 17.459 1.00 89.56 181 ARG A N 1
ATOM 1492 C CA . ARG A 1 181 ? -22.801 -3.316 18.200 1.00 89.56 181 ARG A CA 1
ATOM 1493 C C . ARG A 1 181 ? -23.065 -2.751 19.587 1.00 89.56 181 ARG A C 1
ATOM 1495 O O . ARG A 1 181 ? -22.175 -2.137 20.164 1.00 89.56 181 ARG A O 1
ATOM 1502 N N . SER A 1 182 ? -24.268 -2.942 20.106 1.00 88.88 182 SER A N 1
ATOM 1503 C CA . SER A 1 182 ? -24.637 -2.538 21.463 1.00 88.88 182 SER A CA 1
ATOM 1504 C C . SER A 1 182 ? -25.325 -3.702 22.149 1.00 88.88 182 SER A C 1
ATOM 1506 O O . SER A 1 182 ? -26.204 -4.320 21.555 1.00 88.88 182 SER A O 1
ATOM 1508 N N . VAL A 1 183 ? -24.940 -3.983 23.390 1.00 85.75 183 VAL A N 1
ATOM 1509 C CA . VAL A 1 183 ? -25.568 -5.026 24.215 1.00 85.75 183 VAL A CA 1
ATOM 1510 C C . VAL A 1 183 ? -26.945 -4.561 24.707 1.00 85.75 183 VAL A C 1
ATOM 1512 O O . VAL A 1 183 ? -27.839 -5.369 24.936 1.00 85.75 183 VAL A O 1
ATOM 1515 N N . ASN A 1 184 ? -27.141 -3.243 24.811 1.00 86.12 184 ASN A N 1
ATOM 1516 C CA . ASN A 1 184 ? -28.363 -2.628 25.309 1.00 86.12 184 ASN A CA 1
ATOM 1517 C C . ASN A 1 184 ? -29.119 -1.881 24.193 1.00 86.12 184 ASN A C 1
ATOM 1519 O O . ASN A 1 184 ? -28.546 -1.056 23.472 1.00 86.12 184 ASN A O 1
ATOM 1523 N N . ALA A 1 185 ? -30.421 -2.145 24.058 1.00 83.75 185 ALA A N 1
ATOM 1524 C CA . ALA A 1 185 ? -31.280 -1.509 23.061 1.00 83.75 185 ALA A CA 1
ATOM 1525 C C . ALA A 1 185 ? -31.507 -0.009 23.331 1.00 83.75 185 ALA A C 1
ATOM 1527 O O . ALA A 1 185 ? -31.589 0.778 22.385 1.00 83.75 185 ALA A O 1
ATOM 1528 N N . SER A 1 186 ? -31.560 0.414 24.600 1.00 86.00 186 SER A N 1
ATOM 1529 C CA . SER A 1 186 ? -31.714 1.835 24.947 1.00 86.00 186 SER A CA 1
ATOM 1530 C C . SER A 1 186 ? -30.453 2.629 24.597 1.00 86.00 186 SER A C 1
ATOM 1532 O O . SER A 1 186 ? -30.535 3.716 24.019 1.00 86.00 186 SER A O 1
ATOM 1534 N N . LEU A 1 187 ? -29.281 2.039 24.841 1.00 85.38 187 LEU A N 1
ATOM 1535 C CA . LEU A 1 187 ? -27.986 2.593 24.453 1.00 85.38 187 LEU A CA 1
ATOM 1536 C C . LEU A 1 187 ? -27.806 2.606 22.926 1.00 85.38 187 LEU A C 1
ATOM 1538 O O . LEU A 1 187 ? -27.343 3.593 22.361 1.00 85.38 187 LEU A O 1
ATOM 1542 N N . ALA A 1 188 ? -28.267 1.570 22.221 1.00 85.69 188 ALA A N 1
ATOM 1543 C CA . ALA A 1 188 ? -28.291 1.560 20.757 1.00 85.69 188 ALA A CA 1
ATOM 1544 C C . ALA A 1 188 ? -29.101 2.737 20.187 1.00 85.69 188 ALA A C 1
ATOM 1546 O O . ALA A 1 188 ? -28.700 3.370 19.208 1.00 85.69 188 ALA A O 1
ATOM 1547 N N . PHE A 1 189 ? -30.247 3.035 20.801 1.00 85.56 189 PHE A N 1
ATOM 1548 C CA . PHE A 1 189 ? -31.111 4.133 20.388 1.00 85.56 189 PHE A CA 1
ATOM 1549 C C . PHE A 1 189 ? -30.496 5.506 20.681 1.00 85.56 189 PHE A C 1
ATOM 1551 O O . PHE A 1 189 ? -30.541 6.391 19.824 1.00 85.56 189 PHE A O 1
ATOM 1558 N N . SER A 1 190 ? -29.882 5.683 21.855 1.00 86.50 190 SER A N 1
ATOM 1559 C CA . SER A 1 190 ? -29.225 6.942 22.221 1.00 86.50 190 SER A CA 1
ATOM 1560 C C . SER A 1 190 ? -28.014 7.236 21.328 1.00 86.50 190 SER A C 1
ATOM 1562 O O . SER A 1 190 ? -27.866 8.364 20.855 1.00 86.50 190 SER A O 1
ATOM 1564 N N . LEU A 1 191 ? -27.211 6.217 20.999 1.00 85.69 191 LEU A N 1
ATOM 1565 C CA . LEU A 1 191 ? -26.067 6.343 20.092 1.00 85.69 191 LEU A CA 1
ATOM 1566 C C . LEU A 1 191 ? -26.477 6.768 18.676 1.00 85.69 191 LEU A C 1
ATOM 1568 O O . LEU A 1 191 ? -25.783 7.574 18.064 1.00 85.69 191 LEU A O 1
ATOM 1572 N N . ARG A 1 1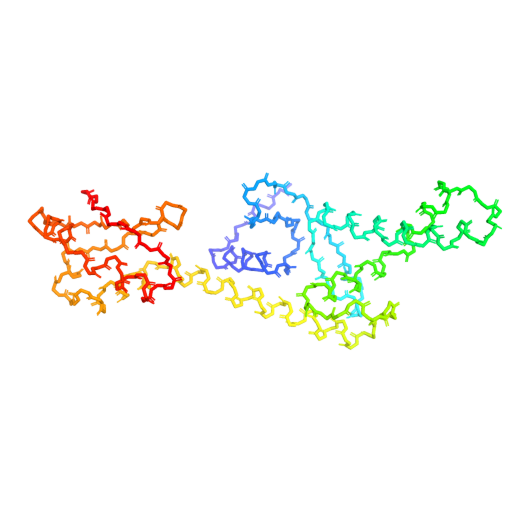92 ? -27.619 6.289 18.162 1.00 85.12 192 ARG A N 1
ATOM 1573 C CA . ARG A 1 192 ? -28.133 6.700 16.839 1.00 85.12 192 ARG A CA 1
ATOM 1574 C C . ARG A 1 192 ? -28.575 8.163 16.789 1.00 85.12 192 ARG A C 1
ATOM 1576 O O . ARG A 1 192 ? -28.566 8.755 15.716 1.00 85.12 192 ARG A O 1
ATOM 1583 N N . ARG A 1 193 ? -28.996 8.737 17.920 1.00 85.19 193 ARG A N 1
ATOM 1584 C CA . ARG A 1 193 ? -29.494 10.122 18.000 1.00 85.19 193 ARG A CA 1
ATOM 1585 C C . ARG A 1 193 ? -28.396 11.161 18.219 1.00 85.19 193 ARG A C 1
ATOM 1587 O O . ARG A 1 193 ? -28.655 12.350 18.054 1.00 85.19 193 ARG A O 1
ATOM 1594 N N . ARG A 1 194 ? -27.184 10.738 18.575 1.00 84.62 194 ARG A N 1
ATOM 1595 C CA . ARG A 1 194 ? -26.035 11.632 18.738 1.00 84.62 194 ARG A CA 1
ATOM 1596 C C . ARG A 1 194 ? -25.462 12.026 17.377 1.00 84.62 194 ARG A C 1
ATOM 1598 O O . ARG A 1 194 ? -24.738 11.259 16.748 1.00 84.62 194 ARG A O 1
ATOM 1605 N N . GLN A 1 195 ? -25.802 13.234 16.933 1.00 81.69 195 GLN A N 1
ATOM 1606 C CA . GLN A 1 195 ? -25.375 13.787 15.642 1.00 81.69 195 GLN A CA 1
ATOM 1607 C C . GLN A 1 195 ? -23.892 14.190 15.612 1.00 81.69 195 GLN A C 1
ATOM 1609 O O . GLN A 1 195 ? -23.320 14.339 14.539 1.00 81.69 195 GLN A O 1
ATOM 1614 N N . ASP A 1 196 ? -23.257 14.335 16.775 1.00 88.88 196 ASP A N 1
ATOM 1615 C CA . ASP A 1 196 ? -21.850 14.711 16.924 1.00 88.88 196 ASP A CA 1
ATOM 1616 C C . ASP A 1 196 ? -20.885 13.519 16.797 1.00 88.88 196 ASP A C 1
ATOM 1618 O O . ASP A 1 196 ? -19.723 13.695 16.427 1.00 88.88 196 ASP A O 1
ATOM 1622 N N . LEU A 1 197 ? -21.352 12.297 17.074 1.00 87.19 197 LEU A N 1
ATOM 1623 C CA . LEU A 1 197 ? -20.522 11.089 17.042 1.00 87.19 197 LEU A CA 1
ATOM 1624 C C . LEU A 1 197 ? -19.948 10.744 15.655 1.00 87.19 197 LEU A C 1
ATOM 1626 O O . LEU A 1 197 ? -18.762 10.417 15.605 1.00 87.19 197 LEU A O 1
ATOM 1630 N N . PRO A 1 198 ? -20.702 10.797 14.534 1.00 88.75 198 PRO A N 1
ATOM 1631 C CA . PRO A 1 198 ? -20.143 10.541 13.204 1.00 88.75 198 PRO A CA 1
ATOM 1632 C C . PRO A 1 198 ? -18.995 11.499 12.863 1.00 88.75 198 PRO A C 1
ATOM 1634 O O . PRO A 1 198 ? -17.964 11.066 12.350 1.00 88.75 198 PRO A O 1
ATOM 1637 N N . THR A 1 199 ? -19.142 12.781 13.203 1.00 89.44 199 THR A N 1
ATOM 1638 C CA . THR A 1 199 ? -18.130 13.816 12.953 1.00 89.44 199 THR A CA 1
ATOM 1639 C C . THR A 1 199 ? -16.882 13.577 13.799 1.00 89.44 199 THR A C 1
ATOM 1641 O O . THR A 1 199 ? -15.788 13.477 13.252 1.00 89.44 199 THR A O 1
ATOM 1644 N N . LYS A 1 200 ? -17.042 13.352 15.110 1.00 88.94 200 LYS A N 1
ATOM 1645 C CA . LYS A 1 200 ? -15.919 13.045 16.016 1.00 88.94 200 LYS A CA 1
ATOM 1646 C C . LYS A 1 200 ? -15.182 11.765 15.623 1.00 88.94 200 LYS A C 1
ATOM 1648 O O . LYS A 1 200 ? -13.954 11.715 15.677 1.00 88.94 200 LYS A O 1
ATOM 1653 N N . LEU A 1 201 ? -15.918 10.731 15.206 1.00 87.62 201 LEU A N 1
ATOM 1654 C CA . LEU A 1 201 ? -15.331 9.499 14.673 1.00 87.62 201 LEU A CA 1
ATOM 1655 C C . LEU A 1 201 ? -14.582 9.760 13.368 1.00 87.62 201 LEU A C 1
ATOM 1657 O O . LEU A 1 201 ? -13.533 9.167 13.140 1.00 87.62 201 LEU A O 1
ATOM 1661 N N . SER A 1 202 ? -15.104 10.643 12.517 1.00 88.19 202 SER A N 1
ATOM 1662 C CA . SER A 1 202 ? -14.433 10.993 11.267 1.00 88.19 202 SER A CA 1
ATOM 1663 C C . SER A 1 202 ? -13.089 11.665 11.516 1.00 88.19 202 SER A C 1
ATOM 1665 O O . SER A 1 202 ? -12.102 11.315 10.872 1.00 88.19 202 SER A O 1
ATOM 1667 N N . GLU A 1 203 ? -13.043 12.587 12.478 1.00 87.56 203 GLU A N 1
ATOM 1668 C CA . GLU A 1 203 ? -11.831 13.304 12.882 1.00 87.56 203 GLU A CA 1
ATOM 1669 C C . GLU A 1 203 ? -10.790 12.367 13.503 1.00 87.56 203 GLU A C 1
ATOM 1671 O O . GLU A 1 203 ? -9.629 12.382 13.104 1.00 87.56 203 GLU A O 1
ATOM 1676 N N . THR A 1 204 ? -11.201 11.500 14.434 1.00 85.50 204 THR A N 1
ATOM 1677 C CA . THR A 1 204 ? -10.277 10.567 15.110 1.00 85.50 204 THR A CA 1
ATOM 1678 C C . THR A 1 204 ? -9.756 9.466 14.195 1.00 85.50 204 THR A C 1
ATOM 1680 O O . THR A 1 204 ? -8.603 9.053 14.319 1.00 85.50 204 THR A O 1
ATOM 1683 N N . LEU A 1 205 ? -10.585 8.972 13.275 1.00 81.62 205 LEU A N 1
ATOM 1684 C CA . LEU A 1 205 ? -10.208 7.885 12.371 1.00 81.62 205 LEU A CA 1
ATOM 1685 C C . LEU A 1 205 ? -9.568 8.393 11.071 1.00 81.62 205 LEU A C 1
ATOM 1687 O O . LEU A 1 205 ? -9.003 7.588 10.330 1.00 81.62 205 LEU A O 1
ATOM 1691 N N . GLY A 1 206 ? -9.679 9.692 10.768 1.00 80.88 206 GLY A N 1
ATOM 1692 C CA . GLY A 1 206 ? -9.261 10.274 9.489 1.00 80.88 206 GLY A CA 1
ATOM 1693 C C . GLY A 1 206 ? -10.055 9.736 8.290 1.00 80.88 206 GLY A C 1
ATOM 1694 O O . GLY A 1 206 ? -9.551 9.713 7.168 1.00 80.88 206 GLY A O 1
ATOM 1695 N N . ILE A 1 207 ? -11.276 9.239 8.517 1.00 82.88 207 ILE A N 1
ATOM 1696 C CA . ILE A 1 207 ? -12.135 8.604 7.506 1.00 82.88 207 ILE A CA 1
ATOM 1697 C C . ILE A 1 207 ? -13.485 9.324 7.506 1.00 82.88 207 ILE A C 1
ATOM 1699 O O . ILE A 1 207 ? -14.089 9.427 8.566 1.00 82.88 207 ILE A O 1
ATOM 1703 N N . PRO A 1 208 ? -14.029 9.753 6.354 1.00 85.19 208 PRO A N 1
ATOM 1704 C CA . PRO A 1 208 ? -15.336 10.402 6.321 1.00 85.19 208 PRO A CA 1
ATOM 1705 C C . PRO A 1 208 ? -16.455 9.420 6.706 1.00 85.19 208 PRO A C 1
ATOM 1707 O O . PRO A 1 208 ? -16.743 8.467 5.975 1.00 85.19 208 PRO A O 1
ATOM 1710 N N . ILE A 1 209 ? -17.108 9.665 7.841 1.00 87.94 209 ILE A N 1
ATOM 1711 C CA . ILE A 1 209 ? -18.247 8.899 8.356 1.00 87.94 209 ILE A CA 1
ATOM 1712 C C . ILE A 1 209 ? -19.478 9.802 8.353 1.00 87.94 209 ILE A C 1
ATOM 1714 O O . ILE A 1 209 ? -19.538 10.822 9.032 1.00 87.94 209 ILE A O 1
ATOM 1718 N N . ARG A 1 210 ? -20.481 9.402 7.574 1.00 86.69 210 ARG A N 1
ATOM 1719 C CA . ARG A 1 210 ? -21.743 10.129 7.400 1.00 86.69 210 ARG A CA 1
ATOM 1720 C C . ARG A 1 210 ? -22.827 9.628 8.341 1.00 86.69 210 ARG A C 1
ATOM 1722 O O . ARG A 1 210 ? -23.693 10.394 8.743 1.00 86.69 210 ARG A O 1
ATOM 1729 N N . GLU A 1 211 ? -22.798 8.341 8.672 1.00 88.25 211 GLU A N 1
ATOM 1730 C CA . GLU A 1 211 ? -23.856 7.714 9.458 1.00 88.25 211 GLU A CA 1
ATOM 1731 C C . GLU A 1 211 ? -23.344 6.590 10.365 1.00 88.25 211 GLU A C 1
ATOM 1733 O O . GLU A 1 211 ? -22.367 5.891 10.065 1.00 88.25 211 GLU A O 1
ATOM 1738 N N . LEU A 1 212 ? -24.054 6.405 11.481 1.00 87.19 212 LEU A N 1
ATOM 1739 C CA . LEU A 1 212 ? -23.843 5.323 12.436 1.00 87.19 212 LEU A CA 1
ATOM 1740 C C . LEU A 1 212 ? -24.941 4.278 12.278 1.00 87.19 212 LEU A C 1
ATOM 1742 O O . LEU A 1 212 ? -26.129 4.570 12.417 1.00 87.19 212 LEU A O 1
ATOM 1746 N N . ARG A 1 213 ? -24.538 3.029 12.054 1.00 87.88 213 ARG A N 1
ATOM 1747 C CA . ARG A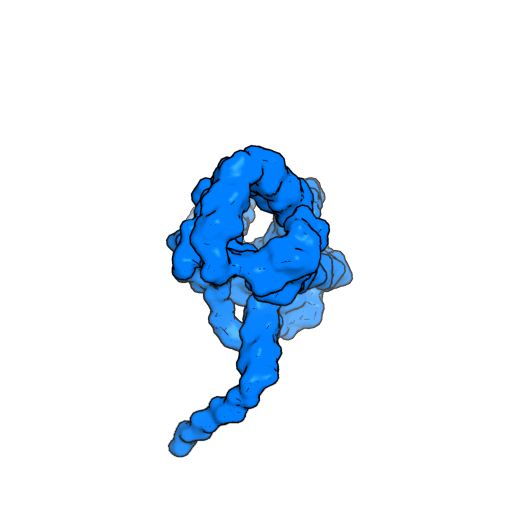 1 213 ? -25.449 1.890 11.974 1.00 87.88 213 ARG A CA 1
ATOM 1748 C C . ARG A 1 213 ? -25.210 0.959 13.149 1.00 87.88 213 ARG A C 1
ATOM 1750 O O . ARG A 1 213 ? -24.182 0.295 13.215 1.00 87.88 213 ARG A O 1
ATOM 1757 N N . VAL A 1 214 ? -26.186 0.868 14.046 1.00 85.12 214 VAL A N 1
ATOM 1758 C CA . VAL A 1 214 ? -26.133 -0.093 15.157 1.00 85.12 214 VAL A CA 1
ATOM 1759 C C . VAL A 1 214 ? -26.767 -1.411 14.721 1.00 85.12 214 VAL A C 1
ATOM 1761 O O . VAL A 1 214 ? -27.927 -1.408 14.304 1.00 85.12 214 VAL A O 1
ATOM 1764 N N . ILE A 1 215 ? -26.013 -2.504 14.802 1.00 85.25 215 ILE A N 1
ATOM 1765 C CA . ILE A 1 215 ? -26.485 -3.881 14.639 1.00 85.25 215 ILE A CA 1
ATOM 1766 C C . ILE A 1 215 ? -26.731 -4.513 16.015 1.00 85.25 215 ILE A C 1
ATOM 1768 O O . ILE A 1 215 ? -26.049 -4.162 16.980 1.00 85.25 215 ILE A O 1
ATOM 1772 N N . ALA A 1 216 ? -27.717 -5.409 16.079 1.00 64.25 216 ALA A N 1
ATOM 1773 C CA . ALA A 1 216 ? -27.913 -6.304 17.217 1.00 64.25 216 ALA A CA 1
ATOM 1774 C C . ALA A 1 216 ? -26.820 -7.388 17.220 1.00 64.25 216 ALA A C 1
ATOM 1776 O O . ALA A 1 216 ? -26.423 -7.838 16.116 1.00 64.25 216 ALA A O 1
#

Mean predicted aligned error: 13.32 Å

Sequence (216 aa):
MRRLDFMSLHEKEAEVTFRSLGLGKAPLRLDDERRHQEKAVALGGETAEFPRILIGRSRYEKILDELITSRLRCFTREASVFPEEFLARYFRERYRSTAYDAILQRQHSLSETESSPMSALQRAQLYRRSLVERLLSHVERRRINSRAWLDRTWQELVGPQIAAESQLVRVDRTAGRAILRSVNASLAFSLRRRQDLPTKLSETLGIPIRELRVIA

Solvent-accessible surface area (backbone atoms only — not comparable to full-atom values): 12588 Å² total; per-residue (Å²): 139,82,85,81,81,83,71,51,74,67,53,51,52,48,48,53,50,32,41,78,65,58,70,40,94,64,91,53,69,54,82,83,49,92,84,48,94,40,61,45,42,77,44,63,58,88,47,90,58,36,63,59,44,72,42,47,43,67,62,51,50,50,53,44,50,51,54,40,52,58,50,49,57,55,40,70,74,52,85,60,94,66,58,67,71,59,49,49,57,53,42,57,66,67,38,53,64,56,41,51,47,52,52,56,38,64,74,67,73,52,71,94,76,70,94,63,85,70,52,47,68,57,45,51,51,52,51,51,50,56,46,50,54,48,49,50,53,50,51,50,54,51,44,74,71,28,67,68,47,36,45,48,54,39,26,73,72,65,32,66,74,53,38,74,45,31,45,54,74,49,70,42,74,88,80,16,32,38,34,30,39,38,82,42,71,69,58,42,53,53,60,64,68,44,80,61,52,33,53,53,48,16,66,76,68,75,43,75,34,79,40,70,44,73,44,128

Secondary structure (DSSP, 8-state):
--------HHHHHHHHHHHHTT-SSSPPB-TT-TT--PBEEEE--SSTTS--EEEEHHHHHHHHHHHHHHHHHHHHHS--SS-HHHHHHHHHHHTHHHHHHHHHHHHTT--S---PPPPHHHHHHHHHHHHHHHHHHHHHHHHHT-HHHHHHHHHHHH-HHHHHHEEEEEEETTTTEEEEEES-HHHHHHHHH-TTHHHHHHHHHTS---EEEEE-

Nearest PDB structures (foldseek):
  2z51-assembly1_A-2  TM=5.503E-01  e=5.415E-01  unclassified
  6ao8-assembly1_A  TM=2.196E-01  e=7.035E+00  Neisseria gonorrhoeae NCCP11945
  8d7r-assembly1_D  TM=1.799E-01  e=8.347E+00  Homo sapiens